Protein AF-A0A9D2BNW2-F1 (afdb_monomer_lite)

Structure (mmCIF, N/CA/C/O backbone):
data_AF-A0A9D2BNW2-F1
#
_entry.id   AF-A0A9D2BNW2-F1
#
loop_
_atom_site.group_PDB
_atom_site.id
_atom_site.type_symbol
_atom_site.label_atom_id
_atom_site.label_alt_id
_atom_site.label_comp_id
_atom_site.label_asym_id
_atom_site.label_entity_id
_atom_site.label_seq_id
_atom_site.pdbx_PDB_ins_code
_atom_site.Cartn_x
_atom_site.Cartn_y
_atom_site.Cartn_z
_atom_site.occupancy
_atom_site.B_iso_or_equiv
_atom_site.auth_seq_id
_atom_site.auth_comp_id
_atom_site.auth_asym_id
_atom_site.auth_atom_id
_atom_site.pdbx_PDB_model_num
ATOM 1 N N . MET A 1 1 ? -1.161 27.802 20.503 1.00 50.50 1 MET A N 1
ATOM 2 C CA . MET A 1 1 ? -0.750 26.558 19.819 1.00 50.50 1 MET A CA 1
ATOM 3 C C . MET A 1 1 ? 0.544 26.151 20.487 1.00 50.50 1 MET A C 1
ATOM 5 O O . MET A 1 1 ? 1.442 26.980 20.528 1.00 50.50 1 MET A O 1
ATOM 9 N N . TYR A 1 2 ? 0.535 25.010 21.168 1.00 61.66 2 TYR A N 1
ATOM 10 C CA . TYR A 1 2 ? 1.476 24.670 22.234 1.00 61.66 2 TYR A CA 1
ATOM 11 C C . TYR A 1 2 ? 2.851 24.305 21.660 1.00 61.66 2 TYR A C 1
ATOM 13 O O . TYR A 1 2 ? 2.945 23.534 20.709 1.00 61.66 2 TYR A O 1
ATOM 21 N N . GLU A 1 3 ? 3.915 24.889 22.212 1.00 65.94 3 GLU A N 1
ATOM 22 C CA . GLU A 1 3 ? 5.301 24.676 21.766 1.00 65.94 3 GLU A CA 1
ATOM 23 C C . GLU A 1 3 ? 5.736 23.203 21.894 1.00 65.94 3 GLU A C 1
ATOM 25 O O . GLU A 1 3 ? 6.499 22.720 21.059 1.00 65.94 3 GLU A O 1
ATOM 30 N N . ASP A 1 4 ? 5.143 22.461 22.832 1.00 66.19 4 ASP A N 1
ATOM 31 C CA . ASP A 1 4 ? 5.366 21.026 23.049 1.00 66.19 4 ASP A CA 1
ATOM 32 C C . ASP A 1 4 ? 4.824 20.118 21.932 1.00 66.19 4 ASP A C 1
ATOM 34 O O . ASP A 1 4 ? 5.280 18.987 21.758 1.00 66.19 4 ASP A O 1
ATOM 38 N N . ASP A 1 5 ? 3.825 20.557 21.163 1.00 76.81 5 ASP A N 1
ATOM 39 C CA . ASP A 1 5 ? 3.323 19.785 20.013 1.00 76.81 5 ASP A CA 1
ATOM 40 C C . ASP A 1 5 ? 4.296 19.861 18.838 1.00 76.81 5 ASP A C 1
ATOM 42 O O . ASP A 1 5 ? 4.508 18.879 18.132 1.00 76.81 5 ASP A O 1
ATOM 46 N N . LYS A 1 6 ? 4.983 20.998 18.699 1.00 85.00 6 LYS A N 1
ATOM 47 C CA . LYS A 1 6 ? 5.953 21.222 17.629 1.00 85.00 6 LYS A CA 1
ATOM 48 C C . LYS A 1 6 ? 7.199 20.347 17.776 1.00 85.00 6 LYS A C 1
ATOM 50 O O . LYS A 1 6 ? 7.722 19.876 16.769 1.00 85.00 6 LYS A O 1
ATOM 55 N N . VAL A 1 7 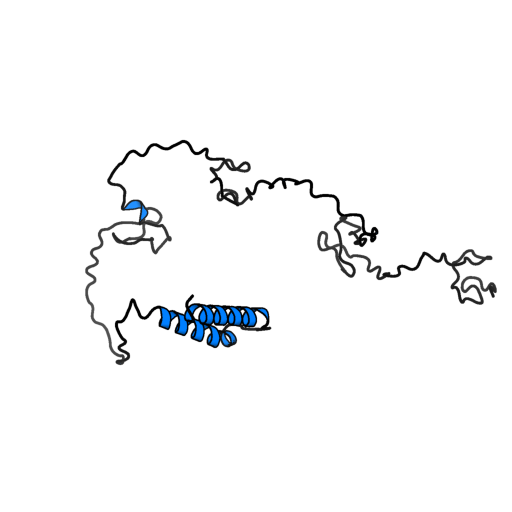? 7.666 20.137 19.007 1.00 88.25 7 VAL A N 1
ATOM 56 C CA . VAL A 1 7 ? 8.845 19.301 19.290 1.00 88.25 7 VAL A CA 1
ATOM 57 C C . VAL A 1 7 ? 8.532 17.825 19.037 1.00 88.25 7 VAL A C 1
ATOM 59 O O . VAL A 1 7 ? 9.313 17.130 18.391 1.00 88.25 7 VAL A O 1
ATOM 62 N N . LEU A 1 8 ? 7.353 17.357 19.458 1.00 89.38 8 LEU A N 1
ATOM 63 C CA . LEU A 1 8 ? 6.906 15.990 19.191 1.00 89.38 8 LEU A CA 1
ATOM 64 C C . LEU A 1 8 ? 6.752 15.720 17.682 1.00 89.38 8 LEU A C 1
ATOM 66 O O . LEU A 1 8 ? 7.223 14.698 17.185 1.00 89.38 8 LEU A O 1
ATOM 70 N N . ASP A 1 9 ? 6.151 16.657 16.944 1.00 91.44 9 ASP A N 1
ATOM 71 C CA . ASP A 1 9 ? 6.018 16.570 15.485 1.00 91.44 9 ASP A CA 1
ATOM 72 C C . ASP A 1 9 ? 7.382 16.537 14.778 1.00 91.44 9 ASP A C 1
ATOM 74 O O . ASP A 1 9 ? 7.567 15.836 13.780 1.00 91.44 9 ASP A O 1
ATOM 78 N N . GLU A 1 10 ? 8.357 17.289 15.290 1.00 93.81 10 GLU A N 1
ATOM 79 C CA . GLU A 1 10 ? 9.720 17.313 14.764 1.00 93.81 10 GLU A CA 1
ATOM 80 C C . GLU A 1 10 ? 10.443 15.976 14.972 1.00 93.81 10 GLU A C 1
ATOM 82 O O . GLU A 1 10 ? 11.028 15.462 14.015 1.00 93.81 10 GLU A O 1
ATOM 87 N N . LEU A 1 11 ? 10.307 15.361 16.150 1.00 92.62 11 LEU A N 1
ATOM 88 C CA . LEU A 1 11 ? 10.855 14.033 16.442 1.00 92.62 11 LEU A CA 1
ATOM 89 C C . LEU A 1 11 ? 10.241 12.942 15.550 1.00 92.62 11 LEU A C 1
ATOM 91 O O . LEU A 1 11 ? 10.965 12.115 14.992 1.00 92.62 11 LEU A O 1
ATOM 95 N N . TYR A 1 12 ? 8.920 12.961 15.334 1.00 93.00 12 TYR A N 1
ATOM 96 C CA . TYR A 1 12 ? 8.268 12.026 14.407 1.00 93.00 12 TYR A CA 1
ATOM 97 C C . TYR A 1 12 ? 8.713 12.231 12.955 1.00 93.00 12 TYR A C 1
ATOM 99 O O . TYR A 1 12 ? 8.886 11.259 12.211 1.00 93.00 12 TYR A O 1
ATOM 107 N N . ARG A 1 13 ? 8.932 13.484 12.541 1.00 93.94 13 ARG A N 1
ATOM 108 C CA . ARG A 1 13 ? 9.454 13.808 11.208 1.00 93.94 13 ARG A CA 1
ATOM 109 C C . ARG A 1 13 ? 10.881 13.292 11.026 1.00 93.94 13 ARG A C 1
ATOM 111 O O . ARG A 1 13 ? 11.203 12.767 9.961 1.00 93.94 13 ARG A O 1
ATOM 118 N N . GLU A 1 14 ? 11.727 13.433 12.041 1.00 94.06 14 GLU A N 1
ATOM 119 C CA . GLU A 1 14 ? 13.110 12.955 12.020 1.00 94.06 14 GLU A CA 1
ATOM 120 C C . GLU A 1 14 ? 13.190 11.425 12.014 1.00 94.06 14 GLU A C 1
ATOM 122 O O . GLU A 1 14 ? 13.919 10.861 11.199 1.00 94.06 14 GLU A O 1
ATOM 127 N N . LEU A 1 15 ? 12.355 10.752 12.812 1.00 94.06 15 LEU A N 1
ATOM 128 C CA . LEU A 1 15 ? 12.199 9.296 12.782 1.00 94.06 15 LEU A CA 1
ATOM 129 C C . LEU A 1 15 ? 11.783 8.795 11.395 1.00 94.06 15 LEU A C 1
ATOM 131 O O . LEU A 1 15 ? 12.404 7.879 10.855 1.00 94.06 15 LEU A O 1
ATOM 135 N N . GLY A 1 16 ? 10.763 9.414 10.791 1.00 91.75 16 GLY A N 1
ATOM 136 C CA . GLY A 1 16 ? 10.299 9.050 9.451 1.00 91.75 16 GLY A CA 1
ATOM 137 C C . GLY A 1 16 ? 11.375 9.252 8.381 1.00 91.75 16 GLY A C 1
ATOM 138 O O . GLY A 1 16 ? 11.557 8.396 7.513 1.00 91.75 16 GLY A O 1
ATOM 139 N N . LYS A 1 17 ? 12.131 10.353 8.473 1.00 93.00 17 LYS A N 1
ATOM 140 C CA . LYS A 1 17 ? 13.260 10.632 7.582 1.00 93.00 17 LYS A CA 1
ATOM 141 C C . LYS A 1 17 ? 14.368 9.590 7.740 1.00 93.00 17 LYS A C 1
ATOM 143 O O . LYS A 1 17 ? 14.808 9.031 6.740 1.00 93.00 17 LYS A O 1
ATOM 148 N N . ALA A 1 18 ? 14.776 9.293 8.973 1.00 90.88 18 ALA A N 1
ATOM 149 C CA . ALA A 1 18 ? 15.805 8.301 9.260 1.00 90.88 18 ALA A CA 1
ATOM 150 C C . ALA A 1 18 ? 15.401 6.910 8.754 1.00 90.88 18 ALA A C 1
ATOM 152 O O . ALA A 1 18 ? 16.204 6.246 8.112 1.00 90.88 18 ALA A O 1
ATOM 153 N N . TYR A 1 19 ? 14.147 6.498 8.960 1.00 89.12 19 TYR A N 1
ATOM 154 C CA . TYR A 1 19 ? 13.627 5.222 8.461 1.00 89.12 19 TYR A CA 1
ATOM 155 C C . TYR A 1 19 ? 13.637 5.123 6.927 1.00 89.12 19 TYR A C 1
ATOM 157 O O . TYR A 1 19 ? 13.954 4.069 6.383 1.00 89.12 19 TYR A O 1
ATOM 165 N N . TYR A 1 20 ? 13.288 6.204 6.224 1.00 88.62 20 TYR A N 1
ATOM 166 C CA . TYR A 1 20 ? 13.198 6.203 4.761 1.00 88.62 20 TYR A CA 1
ATOM 167 C C . TYR A 1 20 ? 14.560 6.364 4.066 1.00 88.62 20 TYR A C 1
ATOM 169 O O . TYR A 1 20 ? 14.804 5.751 3.029 1.00 88.62 20 TYR A O 1
ATOM 177 N N . GLU A 1 21 ? 15.440 7.206 4.611 1.00 89.44 21 GLU A N 1
ATOM 178 C CA . GLU A 1 21 ? 16.765 7.487 4.040 1.00 89.44 21 GLU A CA 1
ATOM 179 C C . GLU A 1 21 ? 17.838 6.500 4.518 1.00 89.44 21 GLU A C 1
ATOM 181 O O . GLU A 1 21 ? 18.861 6.317 3.855 1.00 89.44 21 GLU A O 1
ATOM 186 N N . GLY A 1 22 ? 17.617 5.860 5.664 1.00 81.38 22 GLY A N 1
ATOM 187 C CA . GLY A 1 22 ? 18.527 4.885 6.228 1.00 81.38 22 GLY A CA 1
ATOM 188 C C . GLY A 1 22 ? 18.533 3.597 5.419 1.00 81.38 22 GLY A C 1
ATOM 189 O O . GLY A 1 22 ? 17.579 2.825 5.429 1.00 81.38 22 GLY A O 1
ATOM 190 N N . ALA A 1 23 ? 19.649 3.323 4.747 1.00 74.62 23 ALA A N 1
ATOM 191 C CA . ALA A 1 23 ? 19.926 2.024 4.139 1.00 74.62 23 ALA A CA 1
ATOM 192 C C . ALA A 1 23 ? 20.304 0.994 5.223 1.00 74.62 23 ALA A C 1
ATOM 194 O O . ALA A 1 23 ? 21.412 0.457 5.231 1.00 74.62 23 ALA A O 1
ATOM 195 N N . PHE A 1 24 ? 19.411 0.779 6.190 1.00 78.94 24 PHE A N 1
ATOM 196 C CA . PHE A 1 24 ? 19.660 -0.086 7.334 1.00 78.94 24 PHE A CA 1
ATOM 197 C C . PHE A 1 24 ? 19.454 -1.560 6.967 1.00 78.94 24 PHE A C 1
ATOM 199 O O . PHE A 1 24 ? 18.431 -1.928 6.394 1.00 78.94 24 PHE A O 1
ATOM 206 N N . GLU A 1 25 ? 20.408 -2.411 7.342 1.00 77.75 25 GLU A N 1
ATOM 207 C CA . GLU A 1 25 ? 20.240 -3.871 7.315 1.00 77.75 25 GLU A CA 1
ATOM 208 C C . GLU A 1 25 ? 19.429 -4.350 8.535 1.00 77.75 25 GLU A C 1
ATOM 210 O O . GLU A 1 25 ? 18.586 -5.235 8.412 1.00 77.75 25 GLU A O 1
ATOM 215 N N . ASP A 1 26 ? 19.606 -3.674 9.678 1.00 79.81 26 ASP A N 1
ATOM 216 C CA . ASP A 1 26 ? 18.731 -3.732 10.850 1.00 79.81 26 ASP A CA 1
ATOM 217 C C . ASP A 1 26 ? 18.435 -2.296 11.340 1.00 79.81 26 ASP A C 1
ATOM 219 O O . ASP A 1 26 ? 19.346 -1.602 11.814 1.00 79.81 26 ASP A O 1
ATOM 223 N N . PRO A 1 27 ? 17.195 -1.800 11.176 1.00 77.00 27 PRO A N 1
ATOM 224 C CA . PRO A 1 27 ? 16.837 -0.425 11.507 1.00 77.00 27 PRO A CA 1
ATOM 225 C C . PRO A 1 27 ? 16.702 -0.191 13.014 1.00 77.00 27 PRO A C 1
ATOM 227 O O . PRO A 1 27 ? 16.826 0.947 13.462 1.00 77.00 27 PRO A O 1
ATOM 230 N N . LEU A 1 28 ? 16.450 -1.233 13.814 1.00 79.31 28 LEU A N 1
ATOM 231 C CA . LEU A 1 28 ? 16.042 -1.043 15.203 1.00 79.31 28 LEU A CA 1
ATOM 232 C C . LEU A 1 28 ? 17.157 -0.418 16.061 1.00 79.31 28 LEU A C 1
ATOM 234 O O . LEU A 1 28 ? 16.876 0.636 16.633 1.00 79.31 28 LEU A O 1
ATOM 238 N N . PRO A 1 29 ? 18.415 -0.932 16.073 1.00 85.94 29 PRO A N 1
ATOM 239 C CA . PRO A 1 29 ? 19.539 -0.349 16.824 1.00 85.94 29 PRO A CA 1
ATOM 240 C C . PRO A 1 29 ? 19.760 1.146 16.564 1.00 85.94 29 PRO A C 1
ATOM 242 O O . PRO A 1 29 ? 20.147 1.888 17.462 1.00 85.94 29 PRO A O 1
ATOM 245 N N . GLN A 1 30 ? 19.521 1.583 15.326 1.00 82.12 30 GLN A N 1
ATOM 246 C CA . GLN A 1 30 ? 19.816 2.940 14.863 1.00 82.12 30 GLN A CA 1
ATOM 247 C C . GLN A 1 30 ? 18.661 3.914 15.121 1.00 82.12 30 GLN A C 1
ATOM 249 O O . GLN A 1 30 ? 18.892 5.116 15.224 1.00 82.12 30 GLN A O 1
ATOM 254 N N . LEU A 1 31 ? 17.432 3.406 15.256 1.00 90.00 31 LEU A N 1
ATOM 255 C CA . LEU A 1 31 ? 16.239 4.210 15.522 1.00 90.00 31 LEU A CA 1
ATOM 256 C C . LEU A 1 31 ? 15.852 4.256 17.007 1.00 90.00 31 LEU A C 1
ATOM 258 O O . LEU A 1 31 ? 15.109 5.160 17.385 1.00 90.00 31 LEU A O 1
ATOM 262 N N . LEU A 1 32 ? 16.369 3.347 17.852 1.00 89.88 32 LEU A N 1
ATOM 263 C CA . LEU A 1 32 ? 16.161 3.368 19.314 1.00 89.88 32 LEU A CA 1
ATOM 264 C C . LEU A 1 32 ? 16.330 4.767 19.933 1.00 89.88 32 LEU A C 1
ATOM 266 O O . LEU A 1 32 ? 15.412 5.195 20.626 1.00 89.88 32 LEU A O 1
ATOM 270 N N . PRO A 1 33 ? 17.388 5.543 19.618 1.00 91.44 33 PRO A N 1
ATOM 271 C CA . PRO A 1 33 ? 17.563 6.867 20.213 1.00 91.44 33 PRO A CA 1
ATOM 272 C C . PRO A 1 33 ? 16.430 7.854 19.898 1.00 91.44 33 PRO A C 1
ATOM 274 O O . PRO A 1 33 ? 16.169 8.756 20.691 1.00 91.44 33 PRO A O 1
ATOM 277 N N . LEU A 1 34 ? 15.768 7.718 18.742 1.00 89.81 34 LEU A N 1
ATOM 278 C CA . LEU A 1 34 ? 14.617 8.549 18.371 1.00 89.81 34 LEU A CA 1
ATOM 279 C C . LEU A 1 34 ? 13.339 8.055 19.055 1.00 89.81 34 LEU A C 1
ATOM 281 O O . LEU A 1 34 ? 12.531 8.869 19.497 1.00 89.81 34 LEU A O 1
ATOM 285 N N . PHE A 1 35 ? 13.169 6.738 19.195 1.00 91.56 35 PHE A N 1
ATOM 286 C CA . PHE A 1 35 ? 12.060 6.168 19.963 1.00 91.56 35 PHE A CA 1
ATOM 287 C C . PHE A 1 35 ? 12.123 6.548 21.445 1.00 91.56 35 PHE A C 1
ATOM 289 O O . PHE A 1 35 ? 11.089 6.893 22.019 1.00 91.56 35 PHE A O 1
ATOM 296 N N . ASP A 1 36 ? 13.315 6.549 22.040 1.00 91.81 36 ASP A N 1
ATOM 297 C CA . ASP A 1 36 ? 13.523 6.949 23.432 1.00 91.81 36 ASP A CA 1
ATOM 298 C C . ASP A 1 36 ? 13.156 8.425 23.635 1.00 91.81 36 ASP A C 1
ATOM 300 O O . ASP A 1 36 ? 12.381 8.741 24.534 1.00 91.81 36 ASP A O 1
ATOM 304 N N . GLN A 1 37 ? 13.599 9.318 22.740 1.00 91.88 37 GLN A N 1
ATOM 305 C CA . GLN A 1 37 ? 13.249 10.747 22.781 1.00 91.88 37 GLN A CA 1
ATOM 306 C C . GLN A 1 37 ? 11.742 10.996 22.639 1.00 91.88 37 GLN A C 1
ATOM 308 O O . GLN A 1 37 ? 11.175 11.821 23.354 1.00 91.88 37 GLN A O 1
ATOM 313 N N . ILE A 1 38 ? 11.071 10.274 21.736 1.00 92.12 38 ILE A N 1
ATOM 314 C CA . ILE A 1 38 ? 9.613 10.370 21.570 1.00 92.12 38 ILE A CA 1
ATOM 315 C C . ILE A 1 38 ? 8.905 9.884 22.836 1.00 92.12 38 ILE A C 1
ATOM 317 O O . ILE A 1 38 ? 7.983 10.541 23.317 1.00 92.12 38 ILE A O 1
ATOM 321 N N . THR A 1 39 ? 9.341 8.754 23.391 1.00 89.38 39 THR A N 1
ATOM 322 C CA . THR A 1 39 ? 8.757 8.169 24.604 1.00 89.38 39 THR A CA 1
ATOM 323 C C . THR A 1 39 ? 8.946 9.092 25.801 1.00 89.38 39 THR A C 1
ATOM 325 O O . THR A 1 39 ? 8.001 9.325 26.549 1.00 89.38 39 THR A O 1
ATOM 328 N N . GLU A 1 40 ? 10.129 9.685 25.954 1.00 89.62 40 GLU A N 1
ATOM 329 C CA . GLU A 1 40 ? 10.408 10.666 26.998 1.00 89.62 40 GLU A CA 1
ATOM 330 C C . GLU A 1 40 ? 9.501 11.894 26.860 1.00 89.62 40 GLU A C 1
ATOM 332 O O . GLU A 1 40 ? 8.863 12.303 27.829 1.00 89.62 40 GLU A O 1
ATOM 337 N N . HIS A 1 41 ? 9.351 12.430 25.647 1.00 86.94 41 HIS A N 1
ATOM 338 C CA . HIS A 1 41 ? 8.498 13.590 25.400 1.00 86.94 41 HIS A CA 1
ATOM 339 C C . HIS A 1 41 ? 7.003 13.291 25.625 1.00 86.94 41 HIS A C 1
ATOM 341 O O . HIS A 1 41 ? 6.254 14.149 26.100 1.00 86.94 41 HIS A O 1
ATOM 347 N N . LEU A 1 42 ? 6.547 12.080 25.294 1.00 85.75 42 LEU A N 1
ATOM 348 C CA . LEU A 1 42 ? 5.179 11.630 25.564 1.00 85.75 42 LEU A CA 1
ATOM 349 C C . LEU A 1 42 ? 4.943 11.411 27.060 1.00 85.75 42 LEU A C 1
ATOM 351 O O . LEU A 1 42 ? 3.901 11.809 27.576 1.00 85.75 42 LEU A O 1
ATOM 355 N N . ASN A 1 43 ? 5.922 10.851 27.768 1.00 83.31 43 ASN A N 1
ATOM 356 C CA . ASN A 1 43 ? 5.860 10.683 29.214 1.00 83.31 43 ASN A CA 1
ATOM 357 C C . ASN A 1 43 ? 5.835 12.038 29.921 1.00 83.31 43 ASN A C 1
ATOM 359 O O . ASN A 1 43 ? 5.020 12.216 30.816 1.00 83.31 43 ASN A O 1
ATOM 363 N N . GLN A 1 44 ? 6.628 13.016 29.467 1.00 80.00 44 GLN A N 1
ATOM 364 C CA . GLN A 1 44 ? 6.592 14.397 29.962 1.00 80.00 44 GLN A CA 1
ATOM 365 C C . GLN A 1 44 ? 5.221 15.067 29.744 1.00 80.00 44 GLN A C 1
ATOM 367 O O . GLN A 1 44 ? 4.774 15.821 30.608 1.00 80.00 44 GLN A O 1
ATOM 372 N N . LYS A 1 45 ? 4.508 14.748 28.650 1.00 72.06 45 LYS A N 1
ATOM 373 C CA . LYS A 1 45 ? 3.111 15.181 28.431 1.00 72.06 45 LYS A CA 1
ATOM 374 C C . LYS A 1 45 ? 2.095 14.435 29.311 1.00 72.06 45 LYS A C 1
ATOM 376 O O . LYS A 1 45 ? 1.063 15.010 29.646 1.00 72.06 45 LYS A O 1
ATOM 381 N N . ASN A 1 46 ? 2.389 13.195 29.708 1.00 63.97 46 ASN A N 1
ATOM 382 C CA . ASN A 1 46 ? 1.497 12.319 30.478 1.00 63.97 46 ASN A CA 1
ATOM 383 C C . ASN A 1 46 ? 1.718 12.342 32.010 1.00 63.97 46 ASN A C 1
ATOM 385 O O . ASN A 1 46 ? 1.026 11.616 32.723 1.00 63.97 46 ASN A O 1
ATOM 389 N N . VAL A 1 47 ? 2.589 13.201 32.564 1.00 56.44 47 VAL A N 1
ATOM 390 C CA . VAL A 1 47 ? 2.824 13.316 34.033 1.00 56.44 47 VAL A CA 1
ATOM 391 C C . VAL A 1 47 ? 1.640 13.947 34.804 1.00 56.44 47 VAL A C 1
ATOM 393 O O . VAL A 1 47 ? 1.805 14.406 35.930 1.00 56.44 47 VAL A O 1
ATOM 396 N N . VAL A 1 48 ? 0.423 13.973 34.251 1.00 51.00 48 VAL A N 1
ATOM 397 C CA . VAL A 1 48 ? -0.776 14.446 34.974 1.00 51.00 48 VAL A CA 1
ATOM 398 C C . VAL A 1 48 ? -1.747 13.324 35.353 1.00 51.00 48 VAL A C 1
ATOM 400 O O . VAL A 1 48 ? -2.730 13.629 36.017 1.00 51.00 48 VAL A O 1
ATOM 403 N N . GLU A 1 49 ? -1.497 12.044 35.035 1.00 54.97 49 GLU A N 1
ATOM 404 C CA . GLU A 1 49 ? -2.471 11.001 35.423 1.00 54.97 49 GLU A CA 1
ATOM 405 C C . GLU A 1 49 ? -1.977 9.786 36.211 1.00 54.97 49 GLU A C 1
ATOM 407 O O . GLU A 1 49 ? -2.797 9.229 36.931 1.00 54.97 49 GLU A O 1
ATOM 412 N N . GLU A 1 50 ? -0.696 9.405 36.232 1.00 51.47 50 GLU A N 1
ATOM 413 C CA . GLU A 1 50 ? -0.283 8.238 37.040 1.00 51.47 50 GLU A CA 1
ATOM 414 C C . GLU A 1 50 ? 1.106 8.428 37.670 1.00 51.47 50 GLU A C 1
ATOM 416 O O . GLU A 1 50 ? 2.132 8.002 37.146 1.00 51.47 50 GLU A O 1
ATOM 421 N N . GLN A 1 51 ? 1.138 9.079 38.835 1.00 49.16 51 GLN A N 1
ATOM 422 C CA . GLN A 1 51 ? 2.208 8.885 39.812 1.00 49.16 51 GLN A CA 1
ATOM 423 C C . GLN A 1 51 ? 1.752 7.832 40.825 1.00 49.16 51 GLN A C 1
ATOM 425 O O . GLN A 1 51 ? 0.961 8.162 41.699 1.00 49.16 51 GLN A O 1
ATOM 430 N N . GLU A 1 52 ? 2.325 6.629 40.783 1.00 50.91 52 GLU A N 1
ATOM 431 C CA . GLU A 1 52 ? 2.856 6.008 42.004 1.00 50.91 52 GLU A CA 1
ATOM 432 C C . GLU A 1 52 ? 4.233 5.371 41.706 1.00 50.91 52 GLU A C 1
ATOM 434 O O . GLU A 1 52 ? 4.415 4.769 40.645 1.00 50.91 52 GLU A O 1
ATOM 439 N N . PRO A 1 53 ? 5.237 5.573 42.583 1.00 50.28 53 PRO A N 1
ATOM 440 C CA . PRO A 1 53 ? 6.647 5.346 42.283 1.00 50.28 53 PRO A CA 1
ATOM 441 C C . PRO A 1 53 ? 7.162 3.926 42.582 1.00 50.28 53 PRO A C 1
ATOM 443 O O . PRO A 1 53 ? 6.693 3.217 43.466 1.00 50.28 53 PRO A O 1
ATOM 446 N N . VAL A 1 54 ? 8.224 3.611 41.841 1.00 50.25 54 VAL A N 1
ATOM 447 C CA . VAL A 1 54 ? 9.225 2.536 41.938 1.00 50.25 54 VAL A CA 1
ATOM 448 C C . VAL A 1 54 ? 9.530 2.032 43.360 1.00 50.25 54 VAL A C 1
ATOM 450 O O . VAL A 1 54 ? 9.868 2.826 44.235 1.00 50.25 54 VAL A O 1
ATOM 453 N N . VAL A 1 55 ? 9.605 0.704 43.525 1.00 42.41 55 VAL A N 1
ATOM 454 C CA . VAL A 1 55 ? 10.642 0.068 44.360 1.00 42.41 55 VAL A CA 1
ATOM 455 C C . VAL A 1 55 ? 11.279 -1.111 43.620 1.00 42.41 55 VAL A C 1
ATOM 457 O O . VAL A 1 55 ? 10.616 -2.060 43.207 1.00 42.41 55 VAL A O 1
ATOM 460 N N . GLU A 1 56 ? 12.586 -0.980 43.440 1.00 54.53 56 GLU A N 1
ATOM 461 C CA . GLU A 1 56 ? 13.532 -1.903 42.828 1.00 54.53 56 GLU A CA 1
ATOM 462 C C . GLU A 1 56 ? 14.225 -2.721 43.943 1.00 54.53 56 GLU A C 1
ATOM 464 O O . GLU A 1 56 ? 14.500 -2.188 45.016 1.00 54.53 56 GLU A O 1
ATOM 469 N N . GLU A 1 57 ? 14.470 -4.006 43.654 1.00 51.34 57 GLU A N 1
ATOM 470 C CA . GLU A 1 57 ? 15.381 -4.973 44.309 1.00 51.34 57 GLU A CA 1
ATOM 471 C C . GLU A 1 57 ? 15.186 -5.386 45.786 1.00 51.34 57 GLU A C 1
ATOM 473 O O . GLU A 1 57 ? 15.538 -4.641 46.689 1.00 51.34 57 GLU A O 1
ATOM 478 N N . VAL A 1 58 ? 14.837 -6.671 46.022 1.00 40.91 58 VAL A N 1
ATOM 479 C CA . VAL A 1 58 ? 15.602 -7.578 46.919 1.00 40.91 58 VAL A CA 1
ATOM 480 C C . VAL A 1 58 ? 15.533 -9.041 46.422 1.00 40.91 58 VAL A C 1
ATOM 482 O O . VAL A 1 58 ? 14.468 -9.609 46.198 1.00 40.91 58 VAL A O 1
ATOM 485 N N . GLU A 1 59 ? 16.731 -9.591 46.251 1.00 48.38 59 GLU A N 1
ATOM 486 C CA . GLU A 1 59 ? 17.250 -10.962 46.118 1.00 48.38 59 GLU A CA 1
ATOM 487 C C . GLU A 1 59 ? 16.344 -12.208 46.349 1.00 48.38 59 GLU A C 1
ATOM 489 O O . GLU A 1 59 ? 15.624 -12.356 47.332 1.00 48.38 59 GLU A O 1
ATOM 494 N N . LYS A 1 60 ? 16.523 -13.182 45.441 1.00 47.00 60 LYS A N 1
ATOM 495 C CA . LYS A 1 60 ? 16.256 -14.644 45.527 1.00 47.00 60 LYS A CA 1
ATOM 496 C C . LYS A 1 60 ? 17.297 -15.323 46.466 1.00 47.00 60 LYS A C 1
ATOM 498 O O . LYS A 1 60 ? 18.374 -14.735 46.543 1.00 47.00 60 LYS A O 1
ATOM 503 N N . PRO A 1 61 ? 17.149 -16.544 47.068 1.00 60.81 61 PRO A N 1
ATOM 504 C CA . PRO A 1 61 ? 16.182 -17.670 46.925 1.00 60.81 61 PRO A CA 1
ATOM 505 C C . PRO A 1 61 ? 15.502 -18.070 48.280 1.00 60.81 61 PRO A C 1
ATOM 507 O O . PRO A 1 61 ? 15.825 -17.498 49.307 1.00 60.81 61 PRO A O 1
ATOM 510 N N . GLU A 1 62 ? 14.480 -18.931 48.408 1.00 42.94 62 GLU A N 1
ATOM 511 C CA . GLU A 1 62 ? 14.420 -20.409 48.300 1.00 42.94 62 GLU A CA 1
ATOM 512 C C . GLU A 1 62 ? 12.944 -20.898 48.466 1.00 42.94 62 GLU A C 1
ATOM 514 O O . GLU A 1 62 ? 12.048 -20.106 48.736 1.00 42.94 62 GLU A O 1
ATOM 519 N N . GLU A 1 63 ? 12.723 -22.200 48.245 1.00 50.12 63 GLU A N 1
ATOM 520 C CA . GLU A 1 63 ? 11.510 -22.989 47.911 1.00 50.12 63 GLU A CA 1
ATOM 521 C C . GLU A 1 63 ? 10.317 -23.059 48.934 1.00 50.12 63 GLU A C 1
ATOM 523 O O . GLU A 1 63 ? 10.204 -22.245 49.844 1.00 50.12 63 GLU A O 1
ATOM 528 N N . PRO A 1 64 ? 9.360 -24.014 48.800 1.00 52.72 64 PRO A N 1
ATOM 529 C CA . PRO A 1 64 ? 8.039 -23.860 48.196 1.00 52.72 64 PRO A CA 1
ATOM 530 C C . PRO A 1 64 ? 6.919 -23.922 49.254 1.00 52.72 64 PRO A C 1
ATOM 532 O O . PRO A 1 64 ? 6.770 -24.918 49.962 1.00 52.72 64 PRO A O 1
ATOM 535 N N . VAL A 1 65 ? 6.071 -22.897 49.344 1.00 39.16 65 VAL A N 1
ATOM 536 C CA . VAL A 1 65 ? 4.930 -22.930 50.273 1.00 39.16 65 VAL A CA 1
ATOM 537 C C . VAL A 1 65 ? 3.632 -23.071 49.496 1.00 39.16 65 VAL A C 1
ATOM 539 O O . VAL A 1 65 ? 3.152 -22.143 48.851 1.00 39.16 65 VAL A O 1
ATOM 542 N N . GLU A 1 66 ? 3.078 -24.278 49.582 1.00 48.41 66 GLU A N 1
ATOM 543 C CA . GLU A 1 66 ? 1.709 -24.613 49.220 1.00 48.41 66 GLU A CA 1
ATOM 544 C C . GLU A 1 66 ? 0.721 -23.659 49.899 1.00 48.41 66 GLU A C 1
ATOM 546 O O . GLU A 1 66 ? 0.420 -23.760 51.091 1.00 48.41 66 GLU A O 1
ATOM 551 N N . THR A 1 67 ? 0.127 -22.780 49.105 1.00 33.59 67 THR A N 1
ATOM 552 C CA . THR A 1 67 ? -1.111 -22.095 49.462 1.00 33.59 67 THR A CA 1
ATOM 553 C C . THR A 1 67 ? -2.140 -22.376 48.382 1.00 33.59 67 THR A C 1
ATOM 555 O O . THR A 1 67 ? -2.271 -21.640 47.414 1.00 33.59 67 THR A O 1
ATOM 558 N N . LYS A 1 68 ? -2.817 -23.516 48.542 1.00 44.09 68 LYS A N 1
ATOM 559 C CA . LYS A 1 68 ? -4.275 -23.676 48.440 1.00 44.09 68 LYS A CA 1
ATOM 560 C C . LYS A 1 68 ? -4.951 -22.540 47.664 1.00 44.09 68 LYS A C 1
ATOM 562 O O . LYS A 1 68 ? -5.422 -21.569 48.251 1.00 44.09 68 LYS A O 1
ATOM 567 N N . GLU A 1 69 ? -4.997 -22.696 46.346 1.00 38.06 69 GLU A N 1
ATOM 568 C CA . GLU A 1 69 ? -5.882 -21.928 45.483 1.00 38.06 69 GLU A CA 1
ATOM 569 C C . GLU A 1 69 ? -7.334 -22.249 45.860 1.00 38.06 69 GLU A C 1
ATOM 571 O O . GLU A 1 69 ? -7.909 -23.256 45.440 1.00 38.06 69 GLU A O 1
ATOM 576 N N . GLU A 1 70 ? -7.961 -21.378 46.646 1.00 45.75 70 GLU A N 1
ATOM 577 C CA . GLU A 1 70 ? -9.417 -21.263 46.661 1.00 45.75 70 GLU A CA 1
ATOM 578 C C . GLU A 1 70 ? -9.846 -20.558 45.369 1.00 45.75 70 GLU A C 1
ATOM 580 O O . GLU A 1 70 ? -10.219 -19.386 45.334 1.00 45.75 70 GLU A O 1
ATOM 585 N N . ASN A 1 71 ? -9.757 -21.309 44.270 1.00 45.06 71 ASN A N 1
ATOM 586 C CA . ASN A 1 71 ? -10.370 -20.964 43.002 1.00 45.06 71 ASN A CA 1
ATOM 587 C C . ASN A 1 71 ? -11.883 -20.996 43.216 1.00 45.06 71 ASN A C 1
ATOM 589 O O . ASN A 1 71 ? -12.512 -22.053 43.125 1.00 45.06 71 ASN A O 1
ATOM 593 N N . ASN A 1 72 ? -12.474 -19.833 43.488 1.00 50.91 72 ASN A N 1
ATOM 594 C CA . ASN A 1 72 ? -13.911 -19.608 43.361 1.00 50.91 72 ASN A CA 1
ATOM 595 C C . ASN A 1 72 ? -14.287 -19.675 41.872 1.00 50.91 72 ASN A C 1
ATOM 597 O O . ASN A 1 72 ? -14.558 -18.683 41.204 1.00 50.91 72 ASN A O 1
ATOM 601 N N . ASN A 1 73 ? -14.234 -20.903 41.361 1.00 52.56 73 ASN A N 1
ATOM 602 C CA . ASN A 1 73 ? -14.650 -21.346 40.052 1.00 52.56 73 ASN A CA 1
ATOM 603 C C . ASN A 1 73 ? -16.173 -21.457 40.075 1.00 52.56 73 ASN A C 1
ATOM 605 O O . ASN A 1 73 ? -16.750 -22.512 40.347 1.00 52.56 73 ASN A O 1
ATOM 609 N N . THR A 1 74 ? -16.844 -20.345 39.807 1.00 54.72 74 THR A N 1
ATOM 610 C CA . THR A 1 74 ? -18.173 -20.428 39.219 1.00 54.72 74 THR A CA 1
ATOM 611 C C . THR A 1 74 ? -17.962 -20.924 37.789 1.00 54.72 74 THR A C 1
ATOM 613 O O . THR A 1 74 ? -17.383 -20.228 36.965 1.00 54.72 74 THR A O 1
ATOM 616 N N . GLY A 1 75 ? -18.347 -22.180 37.533 1.00 67.00 75 GLY A N 1
ATOM 617 C CA . GLY A 1 75 ? -18.040 -22.968 36.331 1.00 67.00 75 GLY A CA 1
ATOM 618 C C . GLY A 1 75 ? -18.644 -22.469 35.018 1.00 67.00 75 GLY A C 1
ATOM 619 O O . GLY A 1 75 ? -19.293 -23.239 34.304 1.00 67.00 75 GLY A O 1
ATOM 620 N N . LEU A 1 76 ? -18.427 -21.203 34.678 1.00 80.25 76 LEU A N 1
ATOM 621 C CA . LEU A 1 76 ? -18.711 -20.683 33.359 1.00 80.25 76 LEU A CA 1
ATOM 622 C C . LEU A 1 76 ? -17.712 -21.302 32.375 1.00 80.25 76 LEU A C 1
ATOM 624 O O . LEU A 1 76 ? -16.501 -21.339 32.594 1.00 80.25 76 LEU A O 1
ATOM 628 N N . LYS A 1 77 ? -18.247 -21.831 31.279 1.00 90.06 77 LYS A N 1
ATOM 629 C CA . LYS A 1 77 ? -17.475 -22.407 30.180 1.00 90.06 77 LYS A CA 1
ATOM 630 C C . LYS A 1 77 ? -17.661 -21.518 28.968 1.00 90.06 77 LYS A C 1
ATOM 632 O O . LYS A 1 77 ? -18.772 -21.061 28.704 1.00 90.06 77 LYS A O 1
ATOM 637 N N . CYS A 1 78 ? -16.595 -21.299 28.212 1.00 88.19 78 CYS A N 1
ATOM 638 C CA . CYS A 1 78 ? -16.683 -20.614 26.937 1.00 88.19 78 CYS A CA 1
ATOM 639 C C . CYS A 1 78 ? -17.689 -21.358 26.037 1.00 88.19 78 CYS A C 1
ATOM 641 O O . CYS A 1 78 ? -17.516 -22.559 25.817 1.00 88.19 78 CYS A O 1
ATOM 643 N N . PRO A 1 79 ? -18.704 -20.681 25.475 1.00 85.62 79 PRO A N 1
ATOM 644 C CA . PRO A 1 79 ? -19.705 -21.333 24.629 1.00 85.62 79 PRO A CA 1
ATOM 645 C C . PRO A 1 79 ? -19.127 -21.836 23.299 1.00 85.62 79 PRO A C 1
ATOM 647 O O . PRO A 1 79 ? -19.732 -22.683 22.650 1.00 85.62 79 PRO A O 1
ATOM 650 N N . VAL A 1 80 ? -17.959 -21.327 22.895 1.00 88.38 80 VAL A N 1
ATOM 651 C CA . VAL A 1 80 ? -17.315 -21.678 21.623 1.00 88.38 80 VAL A CA 1
ATOM 652 C C . VAL A 1 80 ? -16.350 -22.853 21.775 1.00 88.38 80 VAL A C 1
ATOM 654 O O . VAL A 1 80 ? -16.352 -23.748 20.938 1.00 88.38 80 VAL A O 1
ATOM 657 N N . CYS A 1 81 ? -15.525 -22.880 22.826 1.00 90.44 81 CYS A N 1
ATOM 658 C CA . CYS A 1 81 ? -14.473 -23.899 22.977 1.00 90.44 81 CYS A CA 1
ATOM 659 C C . CYS A 1 81 ? -14.573 -24.742 24.256 1.00 90.44 81 CYS A C 1
ATOM 661 O O . CYS A 1 81 ? -13.812 -25.691 24.421 1.00 90.44 81 CYS A O 1
ATOM 663 N N . GLY A 1 82 ? -15.479 -24.408 25.177 1.00 86.62 82 GLY A N 1
ATOM 664 C CA . GLY A 1 82 ? -15.683 -25.144 26.425 1.00 86.62 82 GLY A CA 1
ATOM 665 C C . GLY A 1 82 ? -14.642 -24.894 27.521 1.00 86.62 82 GLY A C 1
ATOM 666 O O . GLY A 1 82 ? -14.771 -25.476 28.598 1.00 86.62 82 GLY A O 1
ATOM 667 N N . ALA A 1 83 ? -13.642 -24.037 27.287 1.00 88.94 83 ALA A N 1
ATOM 668 C CA . ALA A 1 83 ? -12.643 -23.676 28.292 1.00 88.94 83 ALA A CA 1
ATOM 669 C C . ALA A 1 83 ? -13.278 -22.974 29.500 1.00 88.94 83 ALA A C 1
ATOM 671 O O . ALA A 1 83 ? -14.256 -22.243 29.342 1.00 88.94 83 ALA A O 1
ATOM 672 N N . ALA A 1 84 ? -12.720 -23.176 30.693 1.00 89.31 84 ALA A N 1
ATOM 673 C CA . ALA A 1 84 ? -13.165 -22.469 31.890 1.00 89.31 84 ALA A CA 1
ATOM 674 C C . ALA A 1 84 ? -12.915 -20.959 31.737 1.00 89.31 84 ALA A C 1
ATOM 676 O O . ALA A 1 84 ? -11.849 -20.548 31.278 1.00 89.31 84 ALA A O 1
ATOM 677 N N . ILE A 1 85 ? -13.911 -20.149 32.086 1.00 87.19 85 ILE A N 1
ATOM 678 C CA . ILE A 1 85 ? -13.868 -18.684 32.015 1.00 87.19 85 ILE A CA 1
ATOM 679 C C . ILE A 1 85 ? -14.318 -18.099 33.355 1.00 87.19 85 ILE A C 1
ATOM 681 O O . ILE A 1 85 ? -15.096 -18.724 34.076 1.00 87.19 85 ILE A O 1
ATOM 685 N N . THR A 1 86 ? -13.847 -16.896 33.678 1.00 83.56 86 THR A N 1
ATOM 686 C CA . THR A 1 86 ? -14.313 -16.145 34.852 1.00 83.56 86 THR A CA 1
ATOM 687 C C . THR A 1 86 ? -15.427 -15.167 34.476 1.00 83.56 86 THR A C 1
ATOM 689 O O . THR A 1 86 ? -15.572 -14.760 33.322 1.00 83.56 86 THR A O 1
ATOM 692 N N . ASP A 1 87 ? -16.228 -14.779 35.464 1.00 75.31 87 ASP A N 1
ATOM 693 C CA . ASP A 1 87 ? -17.393 -13.890 35.356 1.00 75.31 87 ASP A CA 1
ATOM 694 C C . ASP A 1 87 ? -17.090 -12.494 34.769 1.00 75.31 87 ASP A C 1
ATOM 696 O O . ASP A 1 87 ? -17.994 -11.828 34.267 1.00 75.31 87 ASP A O 1
ATOM 700 N N . LYS A 1 88 ? -15.823 -12.058 34.793 1.00 75.69 88 LYS A N 1
ATOM 701 C CA . LYS A 1 88 ? -15.374 -10.735 34.313 1.00 75.69 88 LYS A CA 1
ATOM 702 C C . LYS A 1 88 ? -14.401 -10.790 33.132 1.00 75.69 88 LYS A C 1
ATOM 704 O O . LYS A 1 88 ? -13.809 -9.774 32.766 1.00 75.69 88 LYS A O 1
ATOM 709 N N . GLN A 1 89 ? -14.211 -11.958 32.528 1.00 81.38 89 GLN A N 1
ATOM 710 C CA . GLN A 1 89 ? -13.268 -12.126 31.430 1.00 81.38 89 GLN A CA 1
ATOM 711 C C . GLN A 1 89 ? -13.836 -11.554 30.121 1.00 81.38 89 GLN A C 1
ATOM 713 O O . GLN A 1 89 ? -14.862 -12.011 29.631 1.00 81.38 89 GLN A O 1
ATOM 718 N N . ALA A 1 90 ? -13.159 -10.566 29.524 1.00 88.06 90 ALA A N 1
ATOM 719 C CA . ALA A 1 90 ? -13.616 -9.921 28.285 1.00 88.06 90 ALA A CA 1
ATOM 720 C C . ALA A 1 90 ? -13.453 -10.810 27.037 1.00 88.06 90 ALA A C 1
ATOM 722 O O . ALA A 1 90 ? -14.265 -10.734 26.115 1.00 88.06 90 ALA A O 1
ATOM 723 N N . PHE A 1 91 ? -12.431 -11.672 27.017 1.00 92.75 91 PHE A N 1
ATOM 724 C CA . PHE A 1 91 ? -12.130 -12.588 25.913 1.00 92.75 91 PHE A CA 1
ATOM 725 C C . PHE A 1 91 ? -11.678 -13.947 26.444 1.00 92.75 91 PHE A C 1
ATOM 727 O O . PHE A 1 91 ? -10.862 -14.005 27.362 1.00 92.75 91 PHE A O 1
ATOM 734 N N . CYS A 1 92 ? -12.147 -15.044 25.851 1.00 91.31 92 CYS A N 1
ATOM 735 C CA . CYS A 1 92 ? -11.685 -16.386 26.183 1.00 91.31 92 CYS A CA 1
ATOM 736 C C . CYS A 1 92 ? -10.202 -16.542 25.827 1.00 91.31 92 CYS A C 1
ATOM 738 O O . CYS A 1 92 ? -9.826 -16.429 24.663 1.00 91.31 92 CYS A O 1
ATOM 740 N N . ILE A 1 93 ? -9.373 -16.875 26.815 1.00 88.69 93 ILE A N 1
ATOM 741 C CA . ILE A 1 93 ? -7.927 -17.067 26.634 1.00 88.69 93 ILE A CA 1
ATOM 742 C C . ILE A 1 93 ? -7.593 -18.245 25.708 1.00 88.69 93 ILE A C 1
ATOM 744 O O . ILE A 1 93 ? -6.562 -18.242 25.046 1.00 88.69 93 ILE A O 1
ATOM 748 N N . SER A 1 94 ? -8.477 -19.243 25.628 1.00 88.94 94 SER A N 1
ATOM 749 C CA . SER A 1 94 ? -8.224 -20.460 24.853 1.00 88.94 94 SER A CA 1
ATOM 750 C C . SER A 1 94 ? -8.602 -20.347 23.376 1.00 88.94 94 SER A C 1
ATOM 752 O O . SER A 1 94 ? -8.037 -21.065 22.561 1.00 88.94 94 SER A O 1
ATOM 754 N N . CYS A 1 95 ? -9.563 -19.493 23.009 1.00 91.06 95 CYS A N 1
ATOM 755 C CA . CYS A 1 95 ? -10.041 -19.396 21.619 1.00 91.06 95 CYS A CA 1
ATOM 756 C C . CYS A 1 95 ? -10.248 -17.966 21.100 1.00 91.06 95 CYS A C 1
ATOM 758 O O . CYS A 1 95 ? -10.651 -17.796 19.954 1.00 91.06 95 CYS A O 1
ATOM 760 N N . GLY A 1 96 ? -10.026 -16.938 21.923 1.00 86.88 96 GLY A N 1
ATOM 761 C CA . GLY A 1 96 ? -10.172 -15.532 21.537 1.00 86.88 96 GLY A CA 1
ATOM 762 C C . GLY A 1 96 ? -11.614 -15.025 21.431 1.00 86.88 96 GLY A C 1
ATOM 763 O O . GLY A 1 96 ? -11.826 -13.887 21.024 1.00 86.88 96 GLY A O 1
ATOM 764 N N . THR A 1 97 ? -12.620 -15.829 21.797 1.00 90.00 97 THR A N 1
ATOM 765 C CA . THR A 1 97 ? -14.032 -15.401 21.736 1.00 90.00 97 THR A CA 1
ATOM 766 C C . THR A 1 97 ? -14.289 -14.247 22.700 1.00 90.00 97 THR A C 1
ATOM 768 O O . THR A 1 97 ? -13.979 -14.371 23.882 1.00 90.00 97 THR A O 1
ATOM 771 N N . ASN A 1 98 ? -14.890 -13.154 22.228 1.00 91.31 98 ASN A N 1
ATOM 772 C CA . ASN A 1 98 ? -15.329 -12.053 23.084 1.00 91.31 98 ASN A CA 1
ATOM 773 C C . ASN A 1 98 ? -16.541 -12.495 23.926 1.00 91.31 98 ASN A C 1
ATOM 775 O O . ASN A 1 98 ? -17.543 -12.952 23.385 1.00 91.31 98 ASN A O 1
ATOM 779 N N . LEU A 1 99 ? -16.432 -12.396 25.251 1.00 84.94 99 LEU A N 1
ATOM 780 C CA . LEU A 1 99 ? -17.457 -12.830 26.210 1.00 84.94 99 LEU A CA 1
ATOM 781 C C . LEU A 1 99 ? -18.228 -11.645 26.813 1.00 84.94 99 LEU A C 1
ATOM 783 O O . LEU A 1 99 ? -19.261 -11.842 27.449 1.00 84.94 99 LEU A O 1
ATOM 787 N N . LYS A 1 100 ? -17.754 -10.411 26.588 1.00 77.75 100 LYS A N 1
ATOM 788 C CA . LYS A 1 100 ? -18.346 -9.174 27.120 1.00 77.75 100 LYS A CA 1
ATOM 789 C C . LYS A 1 100 ? -19.762 -8.939 26.587 1.00 77.75 100 LYS A C 1
ATOM 791 O O . LYS A 1 100 ? -20.592 -8.365 27.280 1.00 77.75 100 LYS A O 1
ATOM 796 N N . GLU A 1 101 ? -20.042 -9.430 25.385 1.00 63.31 101 GLU A N 1
ATOM 797 C CA . GLU A 1 101 ? -21.324 -9.266 24.693 1.00 63.31 101 GLU A CA 1
ATOM 798 C C . GLU A 1 101 ? -22.451 -10.149 25.272 1.00 63.31 101 GLU A C 1
ATOM 800 O O . GLU A 1 101 ? -23.627 -9.852 25.078 1.00 63.31 101 GLU A O 1
ATOM 805 N N . LEU A 1 102 ? -22.121 -11.193 26.048 1.00 59.44 102 LEU A N 1
ATOM 806 C CA . LEU A 1 102 ? -23.115 -12.076 26.681 1.00 59.44 102 LEU A CA 1
ATOM 807 C C . LEU A 1 102 ? -23.593 -11.585 28.061 1.00 59.44 102 LEU A C 1
ATOM 809 O O . LEU A 1 102 ? -24.614 -12.064 28.551 1.00 59.44 102 LEU A O 1
ATOM 813 N N . ALA A 1 103 ? -22.892 -10.637 28.693 1.00 54.81 103 ALA A N 1
ATOM 814 C CA . ALA A 1 103 ? -23.202 -10.164 30.048 1.00 54.81 103 ALA A CA 1
ATOM 815 C C . ALA A 1 103 ? -24.273 -9.051 30.103 1.00 54.81 103 ALA A C 1
ATOM 817 O O . ALA A 1 103 ? -24.657 -8.620 31.188 1.00 54.81 103 ALA A O 1
ATOM 818 N N . THR A 1 104 ? -24.782 -8.595 28.955 1.00 46.75 104 THR A N 1
ATOM 819 C CA . THR A 1 104 ? -25.682 -7.428 28.839 1.00 46.75 104 THR A CA 1
ATOM 820 C C . THR A 1 104 ? -27.062 -7.753 28.259 1.00 46.75 104 THR A C 1
ATOM 822 O O . THR A 1 104 ? -27.685 -6.911 27.622 1.00 46.75 104 THR A O 1
ATOM 825 N N . ALA A 1 105 ? -27.588 -8.956 28.505 1.00 45.62 105 ALA A N 1
ATOM 826 C CA . ALA A 1 105 ? -28.942 -9.340 28.091 1.00 45.62 105 ALA A CA 1
ATOM 827 C C . ALA A 1 105 ? -29.907 -9.473 29.283 1.00 45.62 105 ALA A C 1
ATOM 829 O O . ALA A 1 105 ? -30.443 -10.547 29.555 1.00 45.62 105 ALA A O 1
ATOM 830 N N . LYS A 1 106 ? -30.151 -8.367 29.994 1.00 50.50 106 LYS A N 1
ATOM 831 C CA . LYS A 1 106 ? -31.401 -8.165 30.740 1.00 50.50 106 LYS A CA 1
ATOM 832 C C . LYS A 1 106 ? -31.704 -6.675 30.865 1.00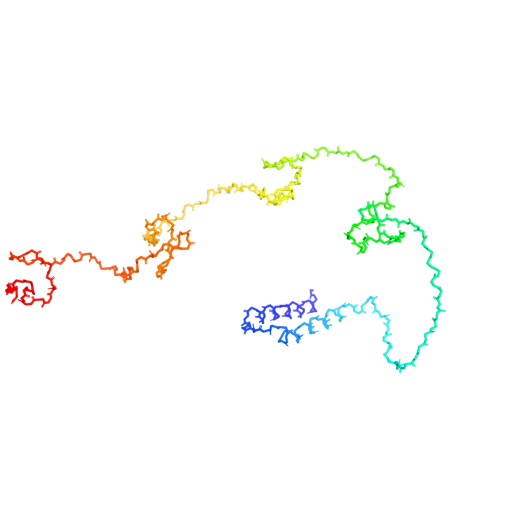 50.50 106 LYS A C 1
ATOM 834 O O . LYS A 1 106 ? -31.445 -6.091 31.903 1.00 50.50 106 LYS A O 1
ATOM 839 N N . GLU A 1 107 ? -32.232 -6.101 29.791 1.00 44.34 107 GLU A N 1
ATOM 840 C CA . GLU A 1 107 ? -33.333 -5.127 29.791 1.00 44.34 107 GLU A CA 1
ATOM 841 C C . GLU A 1 107 ? -33.647 -4.751 28.336 1.00 44.34 107 GLU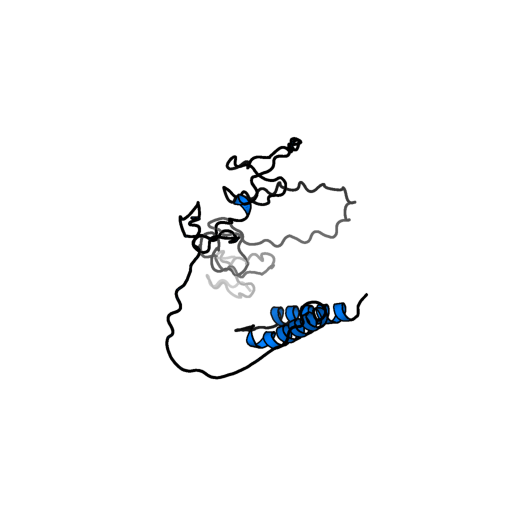 A C 1
ATOM 843 O O . GLU A 1 107 ? -32.785 -4.289 27.590 1.00 44.34 107 GLU A O 1
ATOM 848 N N . GLU A 1 108 ? -34.890 -5.012 27.923 1.00 57.97 108 GLU A N 1
ATOM 849 C CA . GLU A 1 108 ? -35.487 -4.419 26.726 1.00 57.97 108 GLU A CA 1
ATOM 850 C C . GLU A 1 108 ? -35.455 -2.894 26.847 1.00 57.97 108 GLU A C 1
ATOM 852 O O . GLU A 1 108 ? -35.831 -2.333 27.878 1.00 57.97 108 GLU A O 1
ATOM 857 N N . PRO A 1 109 ? -35.122 -2.211 25.748 1.00 46.75 109 PRO A N 1
ATOM 858 C CA . PRO A 1 109 ? -36.134 -1.322 25.207 1.00 46.75 109 PRO A CA 1
ATOM 859 C C . PRO A 1 109 ? -36.300 -1.489 23.697 1.00 46.75 109 PRO A C 1
ATOM 861 O O . PRO A 1 109 ? -35.347 -1.565 22.921 1.00 46.75 109 PRO A O 1
ATOM 864 N N . ALA A 1 110 ? -37.568 -1.488 23.293 1.00 50.66 110 ALA A N 1
ATOM 865 C CA . ALA A 1 110 ? -38.017 -1.360 21.921 1.00 50.66 110 ALA A CA 1
ATOM 866 C C . ALA A 1 110 ? -37.456 -0.078 21.286 1.00 50.66 110 ALA A C 1
ATOM 868 O O . ALA A 1 110 ? -37.879 1.031 21.619 1.00 50.66 110 ALA A O 1
ATOM 869 N N . ILE A 1 111 ? -36.536 -0.230 20.333 1.00 44.69 111 ILE A N 1
ATOM 870 C CA . ILE A 1 111 ? -36.106 0.855 19.453 1.00 44.69 111 ILE A CA 1
ATOM 871 C C . ILE A 1 111 ? -36.530 0.499 18.032 1.00 44.69 111 ILE A C 1
ATOM 873 O O . ILE A 1 111 ? -36.157 -0.532 17.475 1.00 44.69 111 ILE A O 1
ATOM 877 N N . LYS A 1 112 ? -37.373 1.375 17.485 1.00 51.66 112 LYS A N 1
ATOM 878 C CA . LYS A 1 112 ? -37.883 1.363 16.116 1.00 51.66 112 LYS A CA 1
ATOM 879 C C . LYS A 1 112 ? -36.703 1.334 15.145 1.00 51.66 112 LYS A C 1
ATOM 881 O O . LYS A 1 112 ? -35.918 2.276 15.104 1.00 51.66 112 LYS A O 1
ATOM 886 N N . VAL A 1 113 ? -36.593 0.255 14.378 1.00 44.25 113 VAL A N 1
ATOM 887 C CA . VAL A 1 113 ? -35.625 0.140 13.289 1.00 44.25 113 VAL A CA 1
ATOM 888 C C . VAL A 1 113 ? -36.213 0.867 12.086 1.00 44.25 113 VAL A C 1
ATOM 890 O O . VAL A 1 113 ? -37.129 0.369 11.437 1.00 44.25 113 VAL A O 1
ATOM 893 N N . GLU A 1 114 ? -35.713 2.071 11.821 1.00 52.84 114 GLU A N 1
ATOM 894 C CA . GLU A 1 114 ? -35.837 2.680 10.502 1.00 52.84 114 GLU A CA 1
ATOM 895 C C . GLU A 1 114 ? -35.019 1.851 9.506 1.00 52.84 114 GLU A C 1
ATOM 897 O O . GLU A 1 114 ? -33.847 1.528 9.711 1.00 52.84 114 GLU A O 1
ATOM 902 N N . GLU A 1 115 ? -35.712 1.452 8.448 1.00 54.41 115 GLU A N 1
ATOM 903 C CA . GLU A 1 115 ? -35.325 0.510 7.410 1.00 54.41 115 GLU A CA 1
ATOM 904 C C . GLU A 1 115 ? -34.167 1.066 6.567 1.00 54.41 115 GLU A C 1
ATOM 906 O O . GLU A 1 115 ? -34.351 1.680 5.517 1.00 54.41 115 GLU A O 1
ATOM 911 N N . LYS A 1 116 ? -32.933 0.884 7.044 1.00 48.00 116 LYS A N 1
ATOM 912 C CA . LYS A 1 116 ? -31.739 1.190 6.257 1.00 48.00 116 LYS A CA 1
ATOM 913 C C . LYS A 1 116 ? -31.402 -0.027 5.402 1.00 48.00 116 LYS A C 1
ATOM 915 O O . LYS A 1 116 ? -30.858 -1.011 5.895 1.00 48.00 116 LYS A O 1
ATOM 920 N N . VAL A 1 117 ? -31.790 0.058 4.130 1.00 53.47 117 VAL A N 1
ATOM 921 C CA . VAL A 1 117 ? -31.599 -0.945 3.073 1.00 53.47 117 VAL A CA 1
ATOM 922 C C . VAL A 1 117 ? -30.200 -1.560 3.161 1.00 53.47 117 VAL A C 1
ATOM 924 O O . VAL A 1 117 ? -29.192 -0.898 2.909 1.00 53.47 117 VAL A O 1
ATOM 927 N N . SER A 1 118 ? -30.149 -2.830 3.557 1.00 56.19 118 SER A N 1
ATOM 928 C CA . SER A 1 118 ? -28.942 -3.643 3.485 1.00 56.19 118 SER A CA 1
ATOM 929 C C . SER A 1 118 ? -28.750 -4.046 2.029 1.00 56.19 118 SER A C 1
ATOM 931 O O . SER A 1 118 ? -29.540 -4.796 1.460 1.00 56.19 118 SER A O 1
ATOM 933 N N . GLU A 1 119 ? -27.720 -3.504 1.386 1.00 76.12 119 GLU A N 1
ATOM 934 C CA . GLU A 1 119 ? -27.287 -4.030 0.096 1.00 76.12 119 GLU A CA 1
ATOM 935 C C . GLU A 1 119 ? -26.715 -5.443 0.341 1.00 76.12 119 GLU A C 1
ATOM 937 O O . GLU A 1 119 ? -26.120 -5.717 1.384 1.00 76.12 119 GLU A O 1
ATOM 942 N N . SER A 1 120 ? -26.923 -6.380 -0.583 1.00 89.31 120 SER A N 1
ATOM 943 C CA . SER A 1 120 ? -26.293 -7.706 -0.544 1.00 89.31 120 SER A CA 1
ATOM 944 C C . SER A 1 120 ? -25.105 -7.739 -1.498 1.00 89.31 120 SER A C 1
ATOM 946 O O . SER A 1 120 ? -25.151 -7.145 -2.575 1.00 89.31 120 SER A O 1
ATOM 948 N N . CYS A 1 121 ? -24.052 -8.471 -1.148 1.00 89.62 121 CYS A N 1
ATOM 949 C CA . CYS A 1 121 ? -22.893 -8.674 -1.999 1.00 89.62 121 CYS A CA 1
ATOM 950 C C . CYS A 1 121 ? -23.337 -9.236 -3.361 1.00 89.62 121 CYS A C 1
ATOM 952 O O . CYS A 1 121 ? -23.909 -10.326 -3.396 1.00 89.62 121 CYS A O 1
ATOM 954 N N . PRO A 1 122 ? -23.013 -8.581 -4.490 1.00 87.12 122 PRO A N 1
ATOM 955 C CA . PRO A 1 122 ? -23.447 -9.037 -5.812 1.00 87.12 122 PRO A CA 1
ATOM 956 C C . PRO A 1 122 ? -22.781 -10.350 -6.244 1.00 87.12 122 PRO A C 1
ATOM 958 O O . PRO A 1 122 ? -23.214 -10.978 -7.203 1.00 87.12 122 PRO A O 1
ATOM 961 N N . TYR A 1 123 ? -21.721 -10.773 -5.550 1.00 89.94 123 TYR A N 1
ATOM 962 C CA . TYR A 1 123 ? -20.963 -11.971 -5.898 1.00 89.94 123 TYR A CA 1
ATOM 963 C C . TYR A 1 123 ? -21.349 -13.213 -5.092 1.00 89.94 123 TYR A C 1
ATOM 965 O O . TYR A 1 123 ? -21.152 -14.322 -5.579 1.00 89.94 123 TYR A O 1
ATOM 973 N N . CYS A 1 124 ? -21.840 -13.054 -3.859 1.00 92.94 124 CYS A N 1
ATOM 974 C CA . CYS A 1 124 ? -22.170 -14.188 -2.986 1.00 92.94 124 CYS A CA 1
ATOM 975 C C . CYS A 1 124 ? -23.489 -14.044 -2.216 1.00 92.94 124 CYS A C 1
ATOM 977 O O . CYS A 1 124 ? -23.861 -14.962 -1.494 1.00 92.94 124 CYS A O 1
ATOM 979 N N . GLY A 1 125 ? -24.185 -12.910 -2.328 1.00 88.25 125 GLY A N 1
ATOM 980 C CA . GLY A 1 125 ? -25.472 -12.668 -1.669 1.00 88.25 125 GLY A CA 1
ATOM 981 C C . GLY A 1 125 ? -25.396 -12.363 -0.171 1.00 88.25 125 GLY A C 1
ATOM 982 O O . GLY A 1 125 ? -26.426 -12.099 0.439 1.00 88.25 125 GLY A O 1
ATOM 983 N N . ALA A 1 126 ? -24.205 -12.363 0.437 1.00 90.69 126 ALA A N 1
ATOM 984 C CA . ALA A 1 126 ? -24.047 -12.019 1.849 1.00 90.69 126 ALA A CA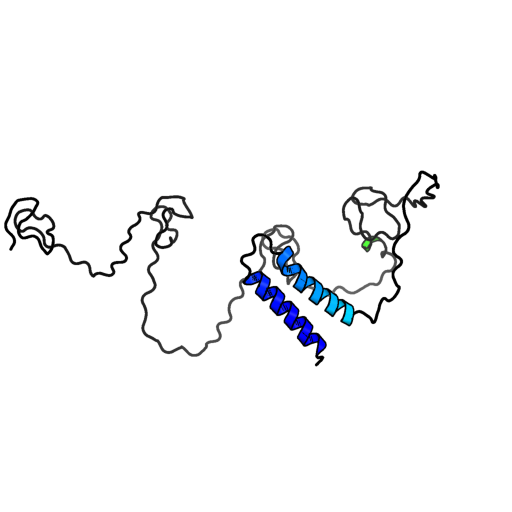 1
ATOM 985 C C . ALA A 1 126 ? -24.447 -10.557 2.122 1.00 90.69 126 ALA A C 1
ATOM 987 O O . ALA A 1 126 ? -24.163 -9.705 1.280 1.00 90.69 126 ALA A O 1
ATOM 988 N N . PRO A 1 127 ? -25.040 -10.229 3.282 1.00 90.00 127 PRO A N 1
ATOM 989 C CA . PRO A 1 127 ? -25.351 -8.843 3.628 1.00 90.00 127 PRO A CA 1
ATOM 990 C C . PRO A 1 127 ? -24.066 -8.002 3.670 1.00 90.00 127 PRO A C 1
ATOM 992 O O . PRO A 1 127 ? -23.053 -8.438 4.225 1.00 90.00 127 PRO A O 1
ATOM 995 N N . ILE A 1 128 ? -24.093 -6.816 3.058 1.00 90.00 128 ILE A N 1
ATOM 996 C CA . ILE A 1 128 ? -22.970 -5.872 3.048 1.00 90.00 128 ILE A CA 1
ATOM 997 C C . ILE A 1 128 ? -23.374 -4.557 3.703 1.00 90.00 128 ILE A C 1
ATOM 999 O O . ILE A 1 128 ? -24.507 -4.089 3.594 1.00 90.00 128 ILE A O 1
ATOM 1003 N N . ASN A 1 129 ? -22.413 -3.945 4.389 1.00 84.75 129 ASN A N 1
ATOM 1004 C CA . ASN A 1 129 ? -22.584 -2.598 4.912 1.00 84.75 129 ASN A CA 1
ATOM 1005 C C . ASN A 1 129 ? -22.300 -1.567 3.802 1.00 84.75 129 ASN A C 1
ATOM 1007 O O . ASN A 1 129 ? -21.395 -1.785 2.995 1.00 84.75 129 ASN A O 1
ATOM 1011 N N . PRO A 1 130 ? -22.989 -0.413 3.781 1.00 77.62 130 PRO A N 1
ATOM 1012 C CA . PRO A 1 130 ? -22.906 0.562 2.684 1.00 77.62 130 PRO A CA 1
ATOM 1013 C C . PRO A 1 130 ? -21.509 1.171 2.453 1.00 77.62 130 PRO A C 1
ATOM 1015 O O . PRO A 1 130 ? -21.238 1.669 1.368 1.00 77.62 130 PRO A O 1
ATOM 1018 N N . ASN A 1 131 ? -20.607 1.103 3.439 1.00 77.25 131 ASN A N 1
ATOM 1019 C CA . ASN A 1 131 ? -19.232 1.623 3.348 1.00 77.25 131 ASN A CA 1
ATOM 1020 C C . ASN A 1 131 ? -18.162 0.512 3.305 1.00 77.25 131 ASN A C 1
ATOM 1022 O O . ASN A 1 131 ? -16.975 0.766 3.516 1.00 77.25 131 ASN A O 1
ATOM 1026 N N . GLN A 1 132 ? -18.567 -0.742 3.093 1.00 86.06 132 GLN A N 1
ATOM 1027 C CA . GLN A 1 132 ? -17.666 -1.888 3.107 1.00 86.06 132 GLN A CA 1
ATOM 1028 C C . GLN A 1 132 ? -16.899 -2.006 1.783 1.00 86.06 132 GLN A C 1
ATOM 1030 O O . GLN A 1 132 ? -17.494 -2.242 0.738 1.00 86.06 132 GLN A O 1
ATOM 1035 N N . LYS A 1 133 ? -15.564 -1.901 1.832 1.00 89.56 133 LYS A N 1
ATOM 1036 C CA . LYS A 1 133 ? -14.696 -1.965 0.638 1.00 89.56 133 LYS A CA 1
ATOM 1037 C C . LYS A 1 133 ? -14.554 -3.368 0.043 1.00 89.56 133 LYS A C 1
ATOM 1039 O O . LYS A 1 133 ? -14.396 -3.508 -1.163 1.00 89.56 133 LYS A O 1
ATOM 1044 N N . PHE A 1 134 ? -14.639 -4.411 0.871 1.00 93.25 134 PHE A N 1
ATOM 1045 C CA . PHE A 1 134 ? -14.520 -5.812 0.453 1.00 93.25 134 PHE A CA 1
ATOM 1046 C C . PHE A 1 134 ? -15.535 -6.680 1.187 1.00 93.25 134 PHE A C 1
ATOM 1048 O O . PHE A 1 134 ? -15.743 -6.510 2.386 1.00 93.25 134 PHE A O 1
ATOM 1055 N N . CYS A 1 135 ? -16.143 -7.645 0.502 1.00 93.44 135 CYS A N 1
ATOM 1056 C CA . CYS A 1 135 ? -17.063 -8.594 1.117 1.00 93.44 135 CYS A CA 1
ATOM 1057 C C . CYS A 1 135 ? -16.325 -9.498 2.117 1.00 93.44 135 CYS A C 1
ATOM 1059 O O . CYS A 1 135 ? -15.417 -10.226 1.731 1.00 93.44 135 CYS A O 1
ATOM 1061 N N . ILE A 1 136 ? -16.762 -9.524 3.378 1.00 91.75 136 ILE A N 1
ATOM 1062 C CA . ILE A 1 136 ? -16.169 -10.378 4.424 1.00 91.75 136 ILE A CA 1
ATOM 1063 C C . ILE A 1 136 ? -16.388 -11.877 4.177 1.00 91.75 136 ILE A C 1
ATOM 1065 O O . ILE A 1 136 ? -15.607 -12.687 4.657 1.00 91.75 136 ILE A O 1
ATOM 1069 N N . GLN A 1 137 ? -17.437 -12.252 3.434 1.00 92.56 137 GLN A N 1
ATOM 1070 C CA . GLN A 1 137 ? -17.775 -13.658 3.187 1.00 92.56 137 GLN A CA 1
ATOM 1071 C C . GLN A 1 137 ? -17.062 -14.235 1.959 1.00 92.56 137 GLN A C 1
ATOM 1073 O O . GLN A 1 137 ? -16.735 -15.415 1.946 1.00 92.56 137 GLN A O 1
ATOM 1078 N N . CYS A 1 138 ? -16.816 -13.436 0.913 1.00 93.31 138 CYS A N 1
ATOM 1079 C CA . CYS A 1 138 ? -16.191 -13.929 -0.325 1.00 93.31 138 CYS A CA 1
ATOM 1080 C C . CYS A 1 138 ? -14.878 -13.230 -0.712 1.00 93.31 138 CYS A C 1
ATOM 1082 O O . CYS A 1 138 ? -14.271 -13.595 -1.716 1.00 93.31 138 CYS A O 1
ATOM 1084 N N . GLY A 1 139 ? -14.451 -12.208 0.034 1.00 89.19 139 GLY A N 1
ATOM 1085 C CA . GLY A 1 139 ? -13.198 -11.472 -0.173 1.00 89.19 139 GLY A CA 1
ATOM 1086 C C . GLY A 1 139 ? -13.174 -10.519 -1.374 1.00 89.19 139 GLY A C 1
ATOM 1087 O O . GLY A 1 139 ? -12.180 -9.829 -1.584 1.00 89.19 139 GLY A O 1
ATOM 1088 N N . LYS A 1 140 ? -14.238 -10.457 -2.185 1.00 92.25 140 LYS A N 1
ATOM 1089 C CA . LYS A 1 140 ? -14.277 -9.617 -3.396 1.00 92.25 140 LYS A CA 1
ATOM 1090 C C . LYS A 1 140 ? -14.501 -8.143 -3.063 1.00 92.25 140 LYS A C 1
ATOM 1092 O O . LYS A 1 140 ? -15.284 -7.826 -2.169 1.00 92.25 140 LYS A O 1
ATOM 1097 N N . SER A 1 141 ? -13.840 -7.256 -3.811 1.00 91.88 141 SER A N 1
ATOM 1098 C CA . SER A 1 141 ? -14.010 -5.804 -3.679 1.00 91.88 141 SER A CA 1
ATOM 1099 C C . SER A 1 141 ? -15.417 -5.367 -4.087 1.00 91.88 141 SER A C 1
ATOM 1101 O O . SER A 1 141 ? -15.985 -5.885 -5.051 1.00 91.88 141 SER A O 1
ATOM 1103 N N . LEU A 1 142 ? -15.970 -4.431 -3.324 1.00 87.69 142 LEU A N 1
ATOM 1104 C CA . LEU A 1 142 ? -17.307 -3.858 -3.478 1.00 87.69 142 LEU A CA 1
ATOM 1105 C C . LEU A 1 142 ? -17.252 -2.371 -3.840 1.00 87.69 142 LEU A C 1
ATOM 1107 O O . LEU A 1 142 ? -18.298 -1.730 -3.912 1.00 87.69 142 LEU A O 1
ATOM 1111 N N . GLU A 1 143 ? -16.055 -1.817 -4.059 1.00 80.81 143 GLU A N 1
ATOM 1112 C CA . GLU A 1 143 ? -15.892 -0.444 -4.531 1.00 80.81 143 GLU A CA 1
ATOM 1113 C C . GLU A 1 143 ? -16.635 -0.288 -5.865 1.00 80.81 143 GLU A C 1
ATOM 1115 O O . GLU A 1 143 ? -16.218 -0.804 -6.905 1.00 80.81 143 GLU A O 1
ATOM 1120 N N . LYS A 1 144 ? -17.789 0.392 -5.817 1.00 66.75 144 LYS A N 1
ATOM 1121 C CA . LYS A 1 144 ? -18.520 0.798 -7.017 1.00 66.75 144 LYS A CA 1
ATOM 1122 C C . LYS A 1 144 ? -17.566 1.698 -7.815 1.00 66.75 144 LYS A C 1
ATOM 1124 O O . LYS A 1 144 ? -16.982 2.602 -7.211 1.00 66.75 144 LYS A O 1
ATOM 1129 N N . PRO A 1 145 ? -17.368 1.469 -9.127 1.00 57.50 145 PRO A N 1
ATOM 1130 C CA . PRO A 1 145 ? -16.592 2.379 -9.953 1.00 57.50 145 PRO A CA 1
ATOM 1131 C C . PRO A 1 145 ? -17.195 3.767 -9.779 1.00 57.50 145 PRO A C 1
ATOM 1133 O O . PRO A 1 145 ? -18.357 3.982 -10.115 1.00 57.50 145 PRO A O 1
ATOM 1136 N N . VAL A 1 146 ? -16.444 4.682 -9.172 1.00 51.19 146 VAL A N 1
ATOM 1137 C CA . VAL A 1 146 ? -16.866 6.075 -9.086 1.00 51.19 146 VAL A CA 1
ATOM 1138 C C . VAL A 1 146 ? -16.838 6.563 -10.524 1.00 51.19 146 VAL A C 1
ATOM 1140 O O . VAL A 1 146 ? -15.760 6.766 -11.093 1.00 51.19 146 VAL A O 1
ATOM 1143 N N . GLU A 1 147 ? -18.011 6.647 -11.152 1.00 53.22 147 GLU A N 1
ATOM 1144 C CA . GLU A 1 147 ? -18.141 7.379 -12.398 1.00 53.22 147 GLU A CA 1
ATOM 1145 C C . GLU A 1 147 ? -17.653 8.788 -12.097 1.00 53.22 147 GLU A C 1
ATOM 1147 O O . GLU A 1 147 ? -18.205 9.514 -11.267 1.00 53.22 147 GLU A O 1
ATOM 1152 N N . ARG A 1 148 ? -16.503 9.113 -12.682 1.00 47.50 148 ARG A N 1
ATOM 1153 C CA . ARG A 1 148 ? -15.905 10.428 -12.560 1.00 47.50 148 ARG A CA 1
ATOM 1154 C C . ARG A 1 148 ? -16.904 11.371 -13.207 1.00 47.50 148 ARG A C 1
ATOM 1156 O O . ARG A 1 148 ? -17.092 11.314 -14.418 1.00 47.50 148 ARG A O 1
ATOM 1163 N N . PHE A 1 149 ? -17.557 12.196 -12.401 1.00 47.47 149 PHE A N 1
ATOM 1164 C CA . PHE A 1 149 ? -18.312 13.325 -12.911 1.00 47.47 149 PHE A CA 1
ATOM 1165 C C . PHE A 1 149 ? -17.329 14.215 -13.670 1.00 47.47 149 PHE A C 1
ATOM 1167 O O . PHE A 1 149 ? -16.485 14.882 -13.072 1.00 47.47 149 PHE A O 1
ATOM 1174 N N . SER A 1 150 ? -17.396 14.150 -14.997 1.00 49.94 150 SER A N 1
ATOM 1175 C CA . SER A 1 150 ? -16.753 15.103 -15.885 1.00 49.94 150 SER A CA 1
ATOM 1176 C C . SER A 1 150 ? -17.427 16.449 -15.663 1.00 49.94 150 SER A C 1
ATOM 1178 O O . SER A 1 150 ? -18.524 16.692 -16.157 1.00 49.94 150 SER A O 1
ATOM 1180 N N . PHE A 1 151 ? -16.785 17.308 -14.880 1.00 50.03 151 PHE A N 1
ATOM 1181 C CA . PHE A 1 151 ? -16.977 18.736 -15.047 1.00 50.03 151 PHE A CA 1
ATOM 1182 C C . PHE A 1 151 ? -16.301 19.105 -16.369 1.00 50.03 151 PHE A C 1
ATOM 1184 O O . PHE A 1 151 ? -15.135 18.775 -16.587 1.00 50.03 151 PHE A O 1
ATOM 1191 N N . ASP A 1 152 ? -17.066 19.703 -17.281 1.00 59.25 152 ASP A N 1
ATOM 1192 C CA . ASP A 1 152 ? -16.558 20.359 -18.483 1.00 59.25 152 ASP A CA 1
ATOM 1193 C C . ASP A 1 152 ? -15.649 21.528 -18.067 1.00 59.25 152 ASP A C 1
ATOM 1195 O O . ASP A 1 152 ? -16.066 22.686 -18.005 1.00 59.25 152 ASP A O 1
ATOM 1199 N N . ASP A 1 153 ? -14.396 21.216 -17.748 1.00 57.84 153 ASP A N 1
ATOM 1200 C CA . ASP A 1 153 ? -13.327 22.198 -17.653 1.00 57.84 153 ASP A CA 1
ATOM 1201 C C . ASP A 1 153 ? -12.946 22.676 -19.067 1.00 57.84 153 ASP A C 1
ATOM 1203 O O . ASP A 1 153 ? -12.851 21.871 -20.005 1.00 57.84 153 ASP A O 1
ATOM 1207 N N . PRO A 1 154 ? -12.728 23.989 -19.265 1.00 58.50 154 PRO A N 1
ATOM 1208 C CA . PRO A 1 154 ? -12.417 24.549 -20.568 1.00 58.50 154 PRO A CA 1
ATOM 1209 C C . PRO A 1 154 ? -11.125 23.940 -21.119 1.00 58.50 154 PRO A C 1
ATOM 1211 O O . PRO A 1 154 ? -10.056 24.014 -20.518 1.00 58.50 154 PRO A O 1
ATOM 1214 N N . LYS A 1 155 ? -11.274 23.348 -22.306 1.00 54.66 155 LYS A N 1
ATOM 1215 C CA . LYS A 1 155 ? -10.247 22.767 -23.175 1.00 54.66 155 LYS A CA 1
ATOM 1216 C C . LYS A 1 155 ? -8.872 23.447 -23.016 1.00 54.66 155 LYS A C 1
ATOM 1218 O O . LYS A 1 155 ? -8.745 24.608 -23.418 1.00 54.66 155 LYS A O 1
ATOM 1223 N N . PRO A 1 156 ? -7.828 22.741 -22.536 1.00 50.41 156 PRO A N 1
ATOM 1224 C CA . PRO A 1 156 ? -6.472 23.249 -22.642 1.00 50.41 156 PRO A CA 1
ATOM 1225 C C . PRO A 1 156 ? -6.109 23.310 -24.127 1.00 50.41 156 PRO A C 1
ATOM 1227 O O . PRO A 1 156 ? -6.333 22.369 -24.898 1.00 50.41 156 PRO A O 1
ATOM 1230 N N . VAL A 1 157 ? -5.635 24.479 -24.544 1.00 55.56 157 VAL A N 1
ATOM 1231 C CA . VAL A 1 157 ? -5.159 24.727 -25.901 1.00 55.56 157 VAL A CA 1
ATOM 1232 C C . VAL A 1 157 ? -3.973 23.800 -26.156 1.00 55.56 157 VAL A C 1
ATOM 1234 O O . VAL A 1 157 ? -3.114 23.626 -25.301 1.00 55.56 157 VAL A O 1
ATOM 1237 N N . GLN A 1 158 ? -4.007 23.157 -27.318 1.00 49.03 158 GLN A N 1
ATOM 1238 C CA . GLN A 1 158 ? -3.085 22.118 -27.755 1.00 49.03 158 GLN A CA 1
ATOM 1239 C C . GLN A 1 158 ? -1.641 22.627 -27.785 1.00 49.03 158 GLN A C 1
ATOM 1241 O O . GLN A 1 158 ? -1.296 23.437 -28.646 1.00 49.03 158 GLN A O 1
ATOM 1246 N N . ASP A 1 159 ? -0.803 22.089 -26.903 1.00 58.78 159 ASP A N 1
ATOM 1247 C CA . ASP A 1 159 ? 0.630 21.992 -27.157 1.00 58.78 159 ASP A CA 1
ATOM 1248 C C . ASP A 1 159 ? 0.904 20.868 -28.185 1.00 58.78 159 ASP A C 1
ATOM 1250 O O . ASP A 1 159 ? 0.087 19.946 -28.326 1.00 58.78 159 ASP A O 1
ATOM 1254 N N . PRO A 1 160 ? 2.003 20.942 -28.962 1.00 61.16 160 PRO A N 1
ATOM 1255 C CA . PRO A 1 160 ? 2.289 20.009 -30.050 1.00 61.16 160 PRO A CA 1
ATOM 1256 C C . PRO A 1 160 ? 2.333 18.546 -29.590 1.00 61.16 160 PRO A C 1
ATOM 1258 O O . PRO A 1 160 ? 2.974 18.211 -28.602 1.00 61.16 160 PRO A O 1
ATOM 1261 N N . ILE A 1 161 ? 1.667 17.677 -30.354 1.00 56.97 161 ILE A N 1
ATOM 1262 C CA . ILE A 1 161 ? 1.608 16.223 -30.164 1.00 56.97 161 ILE A CA 1
ATOM 1263 C C . ILE A 1 161 ? 3.035 15.653 -30.165 1.00 56.97 161 ILE A C 1
ATOM 1265 O O . ILE A 1 161 ? 3.647 15.495 -31.224 1.00 56.97 161 ILE A O 1
ATOM 1269 N N . GLU A 1 162 ? 3.561 15.332 -28.985 1.00 64.06 162 GLU A N 1
ATOM 1270 C CA . GLU A 1 162 ? 4.711 14.440 -28.847 1.00 64.06 162 GLU A CA 1
ATOM 1271 C C . GLU A 1 162 ? 4.247 13.001 -29.146 1.00 64.06 162 GLU A C 1
ATOM 1273 O O . GLU A 1 162 ? 3.189 12.590 -28.663 1.00 64.06 162 GLU A O 1
ATOM 1278 N N . PRO A 1 163 ? 4.968 12.223 -29.974 1.00 60.78 163 PRO A N 1
ATOM 1279 C CA . PRO A 1 163 ? 4.574 10.852 -30.274 1.00 60.78 163 PRO A CA 1
ATOM 1280 C C . PRO A 1 163 ? 4.699 9.970 -29.025 1.00 60.78 163 PRO A C 1
ATOM 1282 O O . PRO A 1 163 ? 5.757 9.928 -28.395 1.00 60.78 163 PRO A O 1
ATOM 1285 N N . ASP A 1 164 ? 3.632 9.232 -28.706 1.00 57.50 164 ASP A N 1
ATOM 1286 C CA . ASP A 1 164 ? 3.611 8.238 -27.631 1.00 57.50 164 ASP A CA 1
ATOM 1287 C C . ASP A 1 164 ? 4.828 7.292 -27.715 1.00 57.50 164 ASP A C 1
ATOM 1289 O O . ASP A 1 164 ? 5.149 6.786 -28.801 1.00 57.50 164 ASP A O 1
ATOM 1293 N N . PRO A 1 165 ? 5.507 6.989 -26.591 1.00 61.47 165 PRO A N 1
ATOM 1294 C CA . PRO A 1 165 ? 6.615 6.049 -26.596 1.00 61.47 165 PRO A CA 1
ATOM 1295 C C . PRO A 1 165 ? 6.091 4.649 -26.937 1.00 61.47 165 PRO A C 1
ATOM 1297 O O . PRO A 1 165 ? 5.414 3.998 -26.137 1.00 61.47 165 PRO A O 1
ATOM 1300 N N . VAL A 1 166 ? 6.424 4.169 -28.137 1.00 61.59 166 VAL A N 1
ATOM 1301 C CA . VAL A 1 166 ? 6.075 2.823 -28.603 1.00 61.59 166 VAL A CA 1
ATOM 1302 C C . VAL A 1 166 ? 6.770 1.799 -27.704 1.00 61.59 166 VAL A C 1
ATOM 1304 O O . VAL A 1 166 ? 7.965 1.530 -27.830 1.00 61.59 166 VAL A O 1
ATOM 1307 N N . THR A 1 167 ? 6.026 1.235 -26.755 1.00 71.19 167 THR A N 1
ATOM 1308 C CA . THR A 1 167 ? 6.524 0.160 -25.893 1.00 71.19 167 THR A CA 1
ATOM 1309 C C . THR A 1 167 ? 6.440 -1.177 -26.638 1.00 71.19 167 THR A C 1
ATOM 1311 O O . THR A 1 167 ? 5.404 -1.483 -27.234 1.00 71.19 167 THR A O 1
ATOM 1314 N N . PRO A 1 168 ? 7.510 -1.994 -26.652 1.00 80.56 168 PRO A N 1
ATOM 1315 C CA . PRO A 1 168 ? 7.491 -3.271 -27.357 1.00 80.56 168 PRO A CA 1
ATOM 1316 C C . PRO A 1 168 ? 6.559 -4.270 -26.659 1.00 80.56 168 PRO A C 1
ATOM 1318 O O . PRO A 1 168 ? 6.456 -4.296 -25.433 1.00 80.56 168 PRO A O 1
ATOM 1321 N N . THR A 1 169 ? 5.893 -5.130 -27.427 1.00 89.31 169 THR A N 1
ATOM 1322 C CA . THR A 1 169 ? 5.024 -6.198 -26.911 1.00 89.31 169 THR A CA 1
ATOM 1323 C C . THR A 1 169 ? 5.668 -7.571 -27.089 1.00 89.31 169 THR A C 1
ATOM 1325 O O . THR A 1 169 ? 6.558 -7.780 -27.915 1.00 89.31 169 THR A O 1
ATOM 1328 N N . CYS A 1 170 ? 5.250 -8.535 -26.272 1.00 89.62 170 CYS A N 1
ATOM 1329 C CA . CYS A 1 170 ? 5.729 -9.904 -26.353 1.00 89.62 170 CYS A CA 1
ATOM 1330 C C . CYS A 1 170 ? 5.167 -10.577 -27.615 1.00 89.62 170 CYS A C 1
ATOM 1332 O O . CYS A 1 170 ? 3.947 -10.648 -27.755 1.00 89.62 170 CYS A O 1
ATOM 1334 N N . PRO A 1 171 ? 6.008 -11.165 -28.483 1.00 86.25 171 PRO A N 1
ATOM 1335 C CA . PRO A 1 171 ? 5.536 -11.815 -29.706 1.00 86.25 171 PRO A CA 1
ATOM 1336 C C . PRO A 1 171 ? 4.737 -13.100 -29.449 1.00 86.25 171 PRO A C 1
ATOM 1338 O O . PRO A 1 171 ? 4.037 -13.561 -30.341 1.00 86.25 171 PRO A O 1
ATOM 1341 N N . ASN A 1 172 ? 4.839 -13.690 -28.251 1.00 90.06 172 ASN A N 1
ATOM 1342 C CA . ASN A 1 172 ? 4.119 -14.919 -27.911 1.00 90.06 172 ASN A CA 1
ATOM 1343 C C . ASN A 1 172 ? 2.743 -14.631 -27.280 1.00 90.06 172 ASN A C 1
ATOM 1345 O O . ASN A 1 172 ? 1.748 -15.229 -27.667 1.00 90.06 172 ASN A O 1
ATOM 1349 N N . CYS A 1 173 ? 2.658 -13.692 -26.330 1.00 92.06 173 CYS A N 1
ATOM 1350 C CA . CYS A 1 173 ? 1.416 -13.450 -25.578 1.00 92.06 173 CYS A CA 1
ATOM 1351 C C . CYS A 1 173 ? 0.831 -12.036 -25.712 1.00 92.06 173 CYS A C 1
ATOM 1353 O O . CYS A 1 173 ? -0.180 -11.741 -25.081 1.00 92.06 173 CYS A O 1
ATOM 1355 N N . GLY A 1 174 ? 1.472 -11.139 -26.463 1.00 87.50 174 GLY A N 1
ATOM 1356 C CA . GLY A 1 174 ? 1.004 -9.766 -26.679 1.00 87.50 174 GLY A CA 1
ATOM 1357 C C . GLY A 1 174 ? 1.163 -8.817 -25.486 1.00 87.50 174 GLY A C 1
ATOM 1358 O O . GLY A 1 174 ? 0.877 -7.632 -25.616 1.00 87.50 174 GLY A O 1
ATOM 1359 N N . ALA A 1 175 ? 1.642 -9.290 -24.331 1.00 90.56 175 ALA A N 1
ATOM 1360 C CA . ALA A 1 175 ? 1.844 -8.440 -23.161 1.00 90.56 175 ALA A CA 1
ATOM 1361 C C . ALA A 1 175 ? 2.905 -7.361 -23.417 1.00 90.56 175 ALA A C 1
ATOM 1363 O O . ALA A 1 175 ? 3.936 -7.647 -24.021 1.00 90.56 175 ALA A O 1
ATOM 1364 N N . THR A 1 176 ? 2.699 -6.147 -22.909 1.00 89.19 176 THR A N 1
ATOM 1365 C CA . THR A 1 176 ? 3.698 -5.071 -22.966 1.00 89.19 176 THR A CA 1
ATOM 1366 C C . THR A 1 176 ? 4.967 -5.463 -22.211 1.00 89.19 176 THR A C 1
ATOM 1368 O O . THR A 1 176 ? 4.917 -5.964 -21.085 1.00 89.19 176 THR A O 1
ATOM 1371 N N . VAL A 1 177 ? 6.121 -5.231 -22.829 1.00 87.94 177 VAL A N 1
ATOM 1372 C CA . VAL A 1 177 ? 7.444 -5.581 -22.314 1.00 87.94 177 VAL A CA 1
ATOM 1373 C C . VAL A 1 177 ? 8.278 -4.306 -22.177 1.00 87.94 177 VAL A C 1
ATOM 1375 O O . VAL A 1 177 ? 8.252 -3.428 -23.034 1.00 87.94 177 VAL A O 1
ATOM 1378 N N . LYS A 1 178 ? 9.041 -4.187 -21.086 1.00 84.69 178 LYS A N 1
ATOM 1379 C CA . LYS A 1 178 ? 9.991 -3.076 -20.920 1.00 84.69 178 LYS A CA 1
ATOM 1380 C C . LYS A 1 178 ? 11.200 -3.262 -21.843 1.00 84.69 178 LYS A C 1
ATOM 1382 O O . LYS A 1 178 ? 11.689 -4.379 -22.014 1.00 84.69 178 LYS A O 1
ATOM 1387 N N . ILE A 1 179 ? 11.719 -2.163 -22.379 1.00 79.75 179 ILE A N 1
ATOM 1388 C CA . ILE A 1 179 ? 12.952 -2.155 -23.177 1.00 79.75 179 ILE A CA 1
ATOM 1389 C C . ILE A 1 179 ? 14.091 -2.781 -22.350 1.00 79.75 179 ILE A C 1
ATOM 1391 O O . ILE A 1 179 ? 14.257 -2.461 -21.175 1.00 79.75 179 ILE A O 1
ATOM 1395 N N . GLY A 1 180 ? 14.829 -3.724 -22.943 1.00 76.75 180 GLY A N 1
ATOM 1396 C CA . GLY A 1 180 ? 15.927 -4.445 -22.285 1.00 76.75 180 GLY A CA 1
ATOM 1397 C C . GLY A 1 180 ? 15.534 -5.702 -21.490 1.00 76.75 180 GLY A C 1
ATOM 1398 O O . GLY A 1 180 ? 16.421 -6.420 -21.025 1.00 76.75 180 GLY A O 1
ATOM 1399 N N . GLN A 1 181 ? 14.246 -6.045 -21.364 1.00 82.56 181 GLN A N 1
ATOM 1400 C CA . GLN A 1 181 ? 13.819 -7.306 -20.733 1.00 82.56 181 GLN A CA 1
ATOM 1401 C C . GLN A 1 181 ? 14.271 -8.527 -21.548 1.00 82.56 181 GLN A C 1
ATOM 1403 O O . GLN A 1 181 ? 14.081 -8.586 -22.762 1.00 82.56 181 GLN A O 1
ATOM 1408 N N . LYS A 1 182 ? 14.852 -9.526 -20.875 1.00 86.69 182 LYS A N 1
ATOM 1409 C CA . LYS A 1 182 ? 15.316 -10.778 -21.507 1.00 86.69 182 LYS A CA 1
ATOM 1410 C C . LYS A 1 182 ? 14.196 -11.808 -21.680 1.00 86.69 182 LYS A C 1
ATOM 1412 O O . LYS A 1 182 ? 14.239 -12.612 -22.607 1.00 86.69 182 LYS A O 1
ATOM 1417 N N . PHE A 1 183 ? 13.183 -11.762 -20.816 1.00 92.31 183 PHE A N 1
ATOM 1418 C CA . PHE A 1 183 ? 12.058 -12.696 -20.798 1.00 92.31 183 PHE A CA 1
ATOM 1419 C C . PHE A 1 183 ? 10.749 -11.946 -20.551 1.00 92.31 183 PHE A C 1
ATOM 1421 O O . PHE A 1 183 ? 10.724 -10.922 -19.870 1.00 92.31 183 PHE A O 1
ATOM 1428 N N . CYS A 1 184 ? 9.647 -12.453 -21.097 1.00 92.12 184 CYS A N 1
ATOM 1429 C CA . CYS A 1 184 ? 8.321 -11.922 -20.824 1.00 92.12 184 CYS A CA 1
ATOM 1430 C C . CYS A 1 184 ? 7.883 -12.302 -19.406 1.00 92.12 184 CYS A C 1
ATOM 1432 O O . CYS A 1 184 ? 7.778 -13.482 -19.082 1.00 92.12 184 CYS A O 1
ATOM 1434 N N . THR A 1 185 ? 7.519 -11.317 -18.590 1.00 91.50 185 THR A N 1
ATOM 1435 C CA . THR A 1 185 ? 7.007 -11.543 -17.228 1.00 91.50 185 THR A CA 1
ATOM 1436 C C . THR A 1 185 ? 5.617 -12.186 -17.189 1.00 91.50 185 THR A C 1
ATOM 1438 O O . THR A 1 185 ? 5.182 -12.621 -16.128 1.00 91.50 185 THR A O 1
ATOM 1441 N N . LYS A 1 186 ? 4.904 -12.249 -18.324 1.00 93.06 186 LYS A N 1
ATOM 1442 C CA . LYS A 1 186 ? 3.570 -12.865 -18.419 1.00 93.06 186 LYS A CA 1
ATOM 1443 C C . LYS A 1 186 ? 3.587 -14.311 -18.903 1.00 93.06 186 LYS A C 1
ATOM 1445 O O . LYS A 1 186 ? 2.827 -15.110 -18.375 1.00 93.06 186 LYS A O 1
ATOM 1450 N N . CYS A 1 187 ? 4.416 -14.656 -19.888 1.00 92.69 187 CYS A N 1
ATOM 1451 C CA . CYS A 1 187 ? 4.436 -16.006 -20.471 1.00 92.69 187 CYS A CA 1
ATOM 1452 C C . CYS A 1 187 ? 5.796 -16.717 -20.397 1.00 92.69 187 CYS A C 1
ATOM 1454 O O . CYS A 1 187 ? 5.930 -17.820 -20.917 1.00 92.69 187 CYS A O 1
ATOM 1456 N N . GLY A 1 188 ? 6.826 -16.087 -19.824 1.00 88.88 188 GLY A N 1
ATOM 1457 C CA . GLY A 1 188 ? 8.165 -16.672 -19.677 1.00 88.88 188 GLY A CA 1
ATOM 1458 C C . GLY A 1 188 ? 8.976 -16.788 -20.973 1.00 88.88 188 GLY A C 1
ATOM 1459 O O . GLY A 1 188 ? 10.133 -17.195 -20.933 1.00 88.88 188 GLY A O 1
ATOM 1460 N N . SER A 1 189 ? 8.412 -16.413 -22.125 1.00 89.94 189 SER A N 1
ATOM 1461 C CA . SER A 1 189 ? 9.114 -16.506 -23.411 1.00 89.94 189 SER A CA 1
ATOM 1462 C C . SER A 1 189 ? 10.273 -15.518 -23.496 1.00 89.94 189 SER A C 1
ATOM 1464 O O . SER A 1 189 ? 10.143 -14.365 -23.082 1.00 89.94 189 SER A O 1
ATOM 1466 N N . SER A 1 190 ? 11.396 -15.952 -24.069 1.00 89.06 190 SER A N 1
ATOM 1467 C CA . SER A 1 190 ? 12.551 -15.090 -24.327 1.00 89.06 190 SER A CA 1
ATOM 1468 C C . SER A 1 190 ? 12.192 -13.977 -25.308 1.00 89.06 190 SER A C 1
ATOM 1470 O O . SER A 1 190 ? 11.593 -14.234 -26.355 1.00 89.06 190 SER A O 1
ATOM 1472 N N . ILE A 1 191 ? 12.584 -12.749 -24.986 1.00 87.75 191 ILE A N 1
ATOM 1473 C CA . ILE A 1 191 ? 12.363 -11.581 -25.835 1.00 87.75 191 ILE A CA 1
ATOM 1474 C C . ILE A 1 191 ? 13.632 -11.343 -26.656 1.00 87.75 191 ILE A C 1
ATOM 1476 O O . ILE A 1 191 ? 14.711 -11.219 -26.067 1.00 87.75 191 ILE A O 1
ATOM 1480 N N . PRO A 1 192 ? 13.544 -11.282 -27.998 1.00 73.12 192 PRO A N 1
ATOM 1481 C CA . PRO A 1 192 ? 14.697 -10.957 -28.822 1.00 73.12 192 PRO A CA 1
ATOM 1482 C C . PRO A 1 192 ? 15.168 -9.544 -28.466 1.00 73.12 192 PRO A C 1
ATOM 1484 O O . PRO A 1 192 ? 14.434 -8.570 -28.624 1.00 73.12 192 PRO A O 1
ATOM 1487 N N . GLN A 1 193 ? 16.388 -9.443 -27.938 1.00 66.44 193 GLN A N 1
ATOM 1488 C CA . GLN A 1 193 ? 17.023 -8.187 -27.540 1.00 66.44 193 GLN A CA 1
ATOM 1489 C C . GLN A 1 193 ? 17.399 -7.393 -28.797 1.00 66.44 193 GLN A C 1
ATOM 1491 O O . GLN A 1 193 ? 18.554 -7.368 -29.212 1.00 66.44 193 GLN A O 1
ATOM 1496 N N . ASN A 1 194 ? 16.417 -6.765 -29.440 1.00 59.38 194 ASN A N 1
ATOM 1497 C CA . ASN A 1 194 ? 16.684 -5.806 -30.501 1.00 59.38 194 ASN A CA 1
ATOM 1498 C C . ASN A 1 194 ? 17.013 -4.460 -29.843 1.00 59.38 194 ASN A C 1
ATOM 1500 O O . ASN A 1 194 ? 16.162 -3.582 -29.726 1.00 59.38 194 ASN A O 1
ATOM 1504 N N . ASN A 1 195 ? 18.247 -4.329 -29.350 1.00 55.38 195 ASN A N 1
ATOM 1505 C CA . ASN A 1 195 ? 18.805 -3.075 -28.838 1.00 55.38 195 ASN A CA 1
ATOM 1506 C C . ASN A 1 195 ? 19.085 -2.094 -29.990 1.00 55.38 195 ASN A C 1
ATOM 1508 O O . ASN A 1 195 ? 20.199 -1.608 -30.141 1.00 55.38 195 ASN A O 1
ATOM 1512 N N . ASN A 1 196 ? 18.079 -1.802 -30.809 1.00 48.38 196 ASN A N 1
ATOM 1513 C CA . ASN A 1 196 ? 18.143 -0.744 -31.804 1.00 48.38 196 ASN A CA 1
ATOM 1514 C C . ASN A 1 196 ? 17.211 0.383 -31.378 1.00 48.38 196 ASN A C 1
ATOM 1516 O O . ASN A 1 196 ? 16.182 0.643 -31.994 1.00 48.38 196 ASN A O 1
ATOM 1520 N N . ASN A 1 197 ? 17.634 1.101 -30.336 1.00 48.91 197 ASN A N 1
ATOM 1521 C CA . ASN A 1 197 ? 17.315 2.519 -30.225 1.00 48.91 197 ASN A CA 1
ATOM 1522 C C . ASN A 1 197 ? 18.192 3.300 -31.219 1.00 48.91 197 ASN A C 1
ATOM 1524 O O . ASN A 1 197 ? 19.064 4.080 -30.845 1.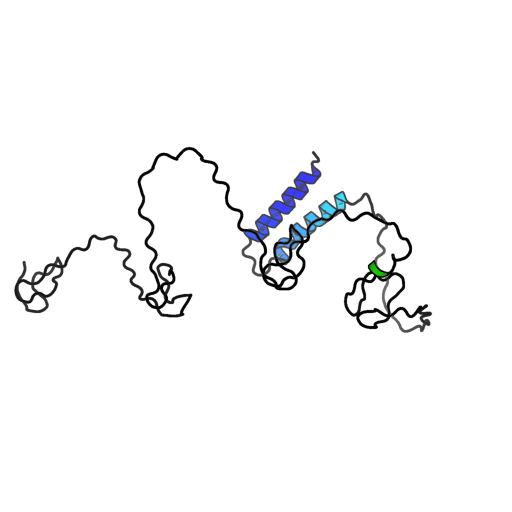00 48.91 197 ASN A O 1
ATOM 1528 N N . GLN A 1 198 ? 17.998 3.022 -32.504 1.00 43.38 198 GLN A N 1
ATOM 1529 C CA . GLN A 1 198 ? 18.415 3.911 -33.568 1.00 43.38 198 GLN A CA 1
ATOM 1530 C C . GLN A 1 198 ? 17.139 4.359 -34.257 1.00 43.38 198 GLN A C 1
ATOM 1532 O O . GLN A 1 198 ? 16.642 3.719 -35.179 1.00 43.38 198 GLN A O 1
ATOM 1537 N N . ASN A 1 199 ? 16.631 5.499 -33.799 1.00 48.66 199 ASN A N 1
ATOM 1538 C CA . ASN A 1 199 ? 15.805 6.376 -34.611 1.00 48.66 199 ASN A CA 1
ATOM 1539 C C . ASN A 1 199 ? 16.692 6.989 -35.716 1.00 48.66 199 ASN A C 1
ATOM 1541 O O . ASN A 1 199 ? 16.941 8.191 -35.754 1.00 48.66 199 ASN A O 1
ATOM 1545 N N . VAL A 1 200 ? 17.268 6.126 -36.558 1.00 49.38 200 VAL A N 1
ATOM 1546 C CA . VAL A 1 200 ? 17.826 6.503 -37.850 1.00 49.38 200 VAL A CA 1
ATOM 1547 C C . VAL A 1 200 ? 16.739 6.169 -38.867 1.00 49.38 200 VAL A C 1
ATOM 1549 O O . VAL A 1 200 ? 16.198 5.059 -38.825 1.00 49.38 200 VAL A O 1
ATOM 1552 N N . PRO A 1 201 ? 16.362 7.099 -39.760 1.00 48.22 201 PRO A N 1
ATOM 1553 C CA . PRO A 1 201 ? 15.471 6.755 -40.859 1.00 48.22 201 PRO A CA 1
ATOM 1554 C C . PRO A 1 201 ? 16.056 5.536 -41.589 1.00 48.22 201 PRO A C 1
ATOM 1556 O O . PRO A 1 201 ? 17.283 5.433 -41.680 1.00 48.22 201 PRO A O 1
ATOM 1559 N N . PRO A 1 202 ? 15.229 4.598 -42.083 1.00 46.97 202 PRO A N 1
ATOM 1560 C CA . PRO A 1 202 ? 15.720 3.409 -42.762 1.00 46.97 202 PRO A CA 1
ATOM 1561 C C . PRO A 1 202 ? 16.492 3.830 -44.015 1.00 46.97 202 PRO A C 1
ATOM 1563 O O . PRO A 1 202 ? 15.918 4.064 -45.077 1.00 46.97 202 PRO A O 1
ATOM 1566 N N . VAL A 1 203 ? 17.814 3.947 -43.891 1.00 53.53 203 VAL A N 1
ATOM 1567 C CA . VAL A 1 203 ? 18.711 4.075 -45.032 1.00 53.53 203 VAL A CA 1
ATOM 1568 C C . VAL A 1 203 ? 18.725 2.697 -45.670 1.00 53.53 203 VAL A C 1
ATOM 1570 O O . VAL A 1 203 ? 19.358 1.769 -45.171 1.00 53.53 203 VAL A O 1
ATOM 1573 N N . MET A 1 204 ? 17.948 2.535 -46.737 1.00 59.47 204 MET A N 1
ATOM 1574 C CA . MET A 1 204 ? 17.966 1.309 -47.523 1.00 59.47 204 MET A CA 1
ATOM 1575 C C . MET A 1 204 ? 19.404 1.091 -48.025 1.00 59.47 204 MET A C 1
ATOM 1577 O O . MET A 1 204 ? 19.946 1.986 -48.679 1.00 59.47 204 MET A O 1
ATOM 1581 N N . PRO A 1 205 ? 20.050 -0.050 -47.720 1.00 67.31 205 PRO A N 1
ATOM 1582 C CA . PRO A 1 205 ? 21.406 -0.306 -48.184 1.00 67.31 205 PRO A CA 1
ATOM 1583 C C . PRO A 1 205 ? 21.410 -0.363 -49.714 1.00 67.31 205 PRO A C 1
ATOM 1585 O O . PRO A 1 205 ? 20.581 -1.047 -50.322 1.00 67.31 205 PRO A O 1
ATOM 1588 N N . ALA A 1 206 ? 22.336 0.365 -50.342 1.00 80.44 206 ALA A N 1
ATOM 1589 C CA . ALA A 1 206 ? 22.515 0.321 -51.788 1.00 80.44 206 ALA A CA 1
ATOM 1590 C C . ALA A 1 206 ? 22.796 -1.127 -52.216 1.00 80.44 206 ALA A C 1
ATOM 1592 O O . ALA A 1 206 ? 23.605 -1.815 -51.602 1.00 80.44 206 ALA A O 1
ATOM 1593 N N . GLN A 1 207 ? 22.118 -1.623 -53.247 1.00 90.12 207 GLN A N 1
ATOM 1594 C CA . GLN A 1 207 ? 22.322 -2.990 -53.727 1.00 90.12 207 GLN A CA 1
ATOM 1595 C C . GLN A 1 207 ? 23.409 -3.021 -54.800 1.00 90.12 207 GLN A C 1
ATOM 1597 O O . GLN A 1 207 ? 23.522 -2.113 -55.624 1.00 90.12 207 GLN A O 1
ATOM 1602 N N . CYS A 1 208 ? 24.205 -4.088 -54.822 1.00 91.88 208 CYS A N 1
ATOM 1603 C CA . CYS A 1 208 ? 25.211 -4.279 -55.854 1.00 91.88 208 CYS A CA 1
ATOM 1604 C C . CYS A 1 208 ? 24.550 -4.374 -57.241 1.00 91.88 208 CYS A C 1
ATOM 1606 O O . CYS A 1 208 ? 23.719 -5.262 -57.438 1.00 91.88 208 CYS A O 1
ATOM 1608 N N . PRO A 1 209 ? 24.970 -3.574 -58.240 1.00 89.19 209 PRO A N 1
ATOM 1609 C CA . PRO A 1 209 ? 24.357 -3.585 -59.570 1.00 89.19 209 PRO A CA 1
ATOM 1610 C C . PRO A 1 209 ? 24.562 -4.907 -60.325 1.00 89.19 209 PRO A C 1
ATOM 1612 O O . PRO A 1 209 ? 23.856 -5.173 -61.291 1.00 89.19 209 PRO A O 1
ATOM 1615 N N . LYS A 1 210 ? 25.522 -5.744 -59.903 1.00 91.69 210 LYS A N 1
ATOM 1616 C CA . LYS A 1 210 ? 25.795 -7.041 -60.537 1.00 91.69 210 LYS A CA 1
ATOM 1617 C C . LYS A 1 210 ? 25.091 -8.217 -59.857 1.00 91.69 210 LYS A C 1
ATOM 1619 O O . LYS A 1 210 ? 24.684 -9.142 -60.547 1.00 91.69 210 LYS A O 1
ATOM 1624 N N . CYS A 1 211 ? 24.996 -8.234 -58.525 1.00 92.31 211 CYS A N 1
ATOM 1625 C CA . CYS A 1 211 ? 24.500 -9.405 -57.784 1.00 92.31 211 CYS A CA 1
ATOM 1626 C C . CYS A 1 211 ? 23.341 -9.124 -56.817 1.00 92.31 211 CYS A C 1
ATOM 1628 O O . CYS A 1 211 ? 22.882 -10.053 -56.157 1.00 92.31 211 CYS A O 1
ATOM 1630 N N . GLY A 1 212 ? 22.888 -7.872 -56.693 1.00 88.00 212 GLY A N 1
ATOM 1631 C CA . GLY A 1 212 ? 21.724 -7.483 -55.886 1.00 88.00 212 GLY A CA 1
ATOM 1632 C C . GLY A 1 212 ? 21.920 -7.539 -54.369 1.00 88.00 212 GLY A C 1
ATOM 1633 O O . GLY A 1 212 ? 21.013 -7.192 -53.618 1.00 88.00 212 GLY A O 1
ATOM 1634 N N . LYS A 1 213 ? 23.092 -7.961 -53.883 1.00 91.06 213 LYS A N 1
ATOM 1635 C CA . LYS A 1 213 ? 23.366 -8.019 -52.443 1.00 91.06 213 LYS A CA 1
ATOM 1636 C C . LYS A 1 213 ? 23.561 -6.622 -51.846 1.00 91.06 213 LYS A C 1
ATOM 1638 O O . LYS A 1 213 ? 24.094 -5.756 -52.542 1.00 91.06 213 LYS A O 1
ATOM 1643 N N . PRO A 1 214 ? 23.155 -6.409 -50.581 1.00 89.75 214 PRO A N 1
ATOM 1644 C CA . PRO A 1 214 ? 23.335 -5.130 -49.903 1.00 89.75 214 PRO A CA 1
ATOM 1645 C C . PRO A 1 214 ? 24.827 -4.787 -49.803 1.00 89.75 214 PRO A C 1
ATOM 1647 O O . PRO A 1 214 ? 25.647 -5.659 -49.510 1.00 89.75 214 PRO A O 1
ATOM 1650 N N . LEU A 1 215 ? 25.162 -3.531 -50.084 1.00 89.62 215 LEU A N 1
ATOM 1651 C CA . LEU A 1 215 ? 26.498 -2.955 -49.969 1.00 89.62 215 LEU A CA 1
ATOM 1652 C C . LEU A 1 215 ? 26.570 -2.040 -48.749 1.00 89.62 215 LEU A C 1
ATOM 1654 O O . LEU A 1 215 ? 25.596 -1.352 -48.426 1.00 89.62 215 LEU A O 1
ATOM 1658 N N . ASP A 1 216 ? 27.739 -2.006 -48.114 1.00 85.62 216 ASP A N 1
ATOM 1659 C CA . ASP A 1 216 ? 28.044 -1.004 -47.098 1.00 85.62 216 ASP A CA 1
ATOM 1660 C C . ASP A 1 216 ? 28.328 0.359 -47.768 1.00 85.62 216 ASP A C 1
ATOM 1662 O O . ASP A 1 216 ? 28.913 0.394 -48.859 1.00 85.62 216 ASP A O 1
ATOM 1666 N N . PRO A 1 217 ? 27.955 1.501 -47.155 1.00 79.69 217 PRO A N 1
ATOM 1667 C CA . PRO A 1 217 ? 28.213 2.832 -47.712 1.00 79.69 217 PRO A CA 1
ATOM 1668 C C . PRO A 1 217 ? 29.683 3.119 -48.062 1.00 79.69 217 PRO A C 1
ATOM 1670 O O . PRO A 1 217 ? 29.947 3.988 -48.898 1.00 79.69 217 PRO A O 1
ATOM 1673 N N . ASN A 1 218 ? 30.635 2.411 -47.440 1.00 82.38 218 ASN A N 1
ATOM 1674 C CA . ASN A 1 218 ? 32.072 2.607 -47.646 1.00 82.38 218 ASN A CA 1
ATOM 1675 C C . ASN A 1 218 ? 32.749 1.534 -48.522 1.00 82.38 218 ASN A C 1
ATOM 1677 O O . ASN A 1 218 ? 33.968 1.596 -48.724 1.00 82.38 218 ASN A O 1
ATOM 1681 N N . ASP A 1 219 ? 31.999 0.579 -49.082 1.00 85.88 219 ASP A N 1
ATOM 1682 C CA . ASP A 1 219 ? 32.570 -0.483 -49.914 1.00 85.88 219 ASP A CA 1
ATOM 1683 C C . ASP A 1 219 ? 33.102 0.055 -51.256 1.00 85.88 219 ASP A C 1
ATOM 1685 O O . ASP A 1 219 ? 32.376 0.614 -52.080 1.00 85.88 219 ASP A O 1
ATOM 1689 N N . ARG A 1 220 ? 34.393 -0.183 -51.530 1.00 90.69 220 ARG A N 1
ATOM 1690 C CA . ARG A 1 220 ? 35.004 0.076 -52.854 1.00 90.69 220 ARG A CA 1
ATOM 1691 C C . ARG A 1 220 ? 34.717 -1.044 -53.854 1.00 90.69 220 ARG A C 1
ATOM 1693 O O . ARG A 1 220 ? 34.669 -0.809 -55.062 1.00 90.69 220 ARG A O 1
ATOM 1700 N N . PHE A 1 221 ? 34.515 -2.259 -53.352 1.00 93.31 221 PHE A N 1
ATOM 1701 C CA . PHE A 1 221 ? 34.204 -3.456 -54.126 1.00 93.31 221 PHE A CA 1
ATOM 1702 C C . PHE A 1 221 ? 33.114 -4.251 -53.410 1.00 93.31 221 PHE A C 1
ATOM 1704 O O . PHE A 1 221 ? 33.102 -4.325 -52.187 1.00 93.31 221 PHE A O 1
ATOM 1711 N N . CYS A 1 222 ? 32.231 -4.897 -54.165 1.00 93.75 222 CYS A N 1
ATOM 1712 C CA . CYS A 1 222 ? 31.241 -5.807 -53.614 1.00 93.75 222 CYS A CA 1
ATOM 1713 C C . CYS A 1 222 ? 31.940 -7.033 -53.022 1.00 93.75 222 CYS A C 1
ATOM 1715 O O . CYS A 1 222 ? 32.473 -7.865 -53.758 1.00 93.75 222 CYS A O 1
ATOM 1717 N N . THR A 1 223 ? 31.858 -7.194 -51.706 1.00 90.81 223 THR A N 1
ATOM 1718 C CA . THR A 1 223 ? 32.433 -8.330 -50.963 1.00 90.81 223 THR A CA 1
ATOM 1719 C C . THR A 1 223 ? 31.893 -9.691 -51.408 1.00 90.81 223 THR A C 1
ATOM 1721 O O . THR A 1 223 ? 32.541 -10.713 -51.216 1.00 90.81 223 THR A O 1
ATOM 1724 N N . SER A 1 224 ? 30.720 -9.718 -52.045 1.00 91.25 224 SER A N 1
ATOM 1725 C CA . SER A 1 224 ? 30.083 -10.959 -52.488 1.00 91.25 224 SER A CA 1
ATOM 1726 C C . SER A 1 224 ? 30.411 -11.389 -53.917 1.00 91.25 224 SER A C 1
ATOM 1728 O O . SER A 1 224 ? 30.289 -12.569 -54.225 1.00 91.25 224 SER A O 1
ATOM 1730 N N . CYS A 1 225 ? 30.754 -10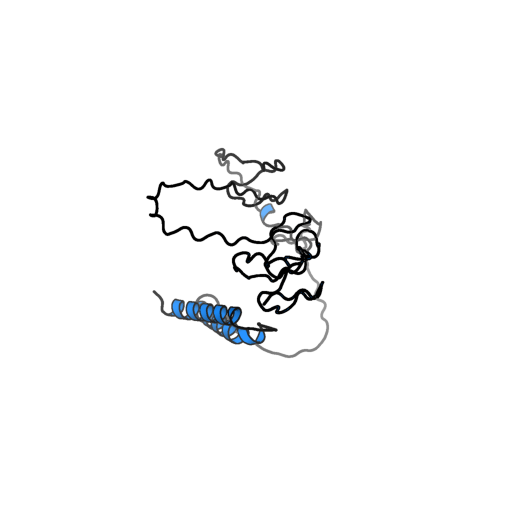.467 -54.821 1.00 93.19 225 CYS A N 1
ATOM 1731 C CA . CYS A 1 225 ? 31.004 -10.809 -56.231 1.00 93.19 225 CYS A CA 1
ATOM 1732 C C . CYS A 1 225 ? 32.236 -10.129 -56.847 1.00 93.19 225 CYS A C 1
ATOM 1734 O O . CYS A 1 225 ? 32.485 -10.287 -58.042 1.00 93.19 225 CYS A O 1
ATOM 1736 N N . GLY A 1 226 ? 32.979 -9.346 -56.062 1.00 90.00 226 GLY A N 1
ATOM 1737 C CA . GLY A 1 226 ? 34.207 -8.660 -56.472 1.00 90.00 226 GLY A CA 1
ATOM 1738 C C . GLY A 1 226 ? 34.005 -7.436 -57.370 1.00 90.00 226 GLY A C 1
ATOM 1739 O O . GLY A 1 226 ? 34.982 -6.824 -57.791 1.00 90.00 226 GLY A O 1
ATOM 1740 N N . THR A 1 227 ? 32.763 -7.058 -57.688 1.00 93.69 227 THR A N 1
ATOM 1741 C CA . THR A 1 227 ? 32.482 -5.927 -58.592 1.00 93.69 227 THR A CA 1
ATOM 1742 C C . THR A 1 227 ? 32.900 -4.607 -57.960 1.00 93.69 227 THR A C 1
ATOM 1744 O O . THR A 1 227 ? 32.475 -4.309 -56.849 1.00 93.69 227 THR A O 1
ATOM 1747 N N . LYS A 1 228 ? 33.688 -3.797 -58.669 1.00 93.12 228 LYS A N 1
ATOM 1748 C CA . LYS A 1 228 ? 34.071 -2.452 -58.225 1.00 93.12 228 LYS A CA 1
ATOM 1749 C C . LYS A 1 228 ? 32.855 -1.520 -58.205 1.00 93.12 228 LYS A C 1
ATOM 1751 O O . LYS A 1 228 ? 32.110 -1.477 -59.179 1.00 93.12 228 LYS A O 1
ATOM 1756 N N . ILE A 1 229 ? 32.671 -0.799 -57.103 1.00 89.94 229 ILE A N 1
ATOM 1757 C CA . ILE A 1 229 ? 31.526 0.094 -56.865 1.00 89.94 229 ILE A CA 1
ATOM 1758 C C . ILE A 1 229 ? 31.949 1.567 -56.886 1.00 89.94 229 ILE A C 1
ATOM 1760 O O . ILE A 1 229 ? 31.197 2.399 -57.388 1.00 89.94 229 ILE A O 1
ATOM 1764 N N . ARG A 1 230 ? 33.150 1.889 -56.383 1.00 82.56 230 ARG A N 1
ATOM 1765 C CA . ARG A 1 230 ? 33.672 3.259 -56.276 1.00 82.56 230 ARG A CA 1
ATOM 1766 C C . ARG A 1 230 ? 35.104 3.376 -56.794 1.00 82.56 230 ARG A C 1
ATOM 1768 O O . ARG A 1 230 ? 35.859 2.378 -56.715 1.00 82.56 230 ARG A O 1
#

Sequence (230 aa):
MYEDDKVLDELYRELGKAYYEGAFEDPLPQLLPLFDQITEHLNQKNVVEEQEPVVEEVEKPEEPVETKEENNNTGLKCPVCGAAITDKQAFCISCGTNLKELATAKEEPAIKVEEKVSESCPYCGAPINPNQKFCIQCGKSLEKPVERFSFDDPKPVQDPIEPDPVTPTCPNCGATVKIGQKFCTKCGSSIPQNNNNQNVPPVMPAQCPKCGKPLDPNDRFCTSCGTKIR

pLDDT: mean 74.2, std 17.93, range [33.59, 94.06]

InterPro domains:
  IPR025874 Double zinc ribbon [PF12773] (78-139)
  IPR025874 Double zinc ribbon [PF12773] (170-226)
  IPR053281 Double zinc ribbon domain-containing protein [PTHR36718] (45-142)

Organism: NCBI:txid2838566

Foldseek 3Di:
DDPLVVVLVVLVVVLVCCVVVPPDPDCCVVSVVSVVVNVVSVVVVVVPPDDDDDDDDDDDDDDDDDDDPPPPQPQDADPVPRHGDDPPDQADPVPRHGPVVVVPPPDDDDDDDDDDDFDADPVPRHTDDPPDQADPVPRHGPPDPPPPPDDPDPDDDDDDDDDDDDFDADPPPRHGDHQPDQADPPPRHGDPNPPPPPPDPPPPFDADPVPRHGDDPPDQADPVPRHGDD

Secondary structure (DSSP, 8-state):
--HHHHHHHHHHHHHHHHHHH---SS-HHHHHHHHHHHHHHHHHHHTTT--------------------------EE-TTT--EE-TT-SB-TTT--B-GGGTT-S------------EEPTTT--EE-TT-SB-TTT--B--------------------PPP----B-TTT--B--TT-SB-TTT-PBPP-----------PPPBPTTT--B--TT-SB-TTT--B--

Radius of gyration: 37.74 Å; chains: 1; bounding box: 73×52×111 Å